Protein AF-A0A969I0V6-F1 (afdb_monomer_lite)

Sequence (213 aa):
MSALATGALQNIATVHLNRCDEALRRMRDGLTLLQRDTQVFDAFRFANRAMLLQRSYGQWAQDYRQTGTRATKTPPLAGTWRPFQIAFILLNLVSIARPDSSERDIVDLLWFPTGGGKTEAYLGLIAFTIGLRRLRGTIEGMQGDGGVTVIMRYTLRLLTTQQFQRAATLICACEYLRRQAPKQWGEQPFQIGLWGRSRSHAQQPERCWGSPG

pLDDT: mean 86.22, std 17.5, range [27.73, 98.5]

Radius of gyration: 20.74 Å; chains: 1; bounding box: 62×39×59 Å

Foldseek 3Di:
DPPPCPPVVVVVVVVVVVVVVLLVVQLVVLVVCCVPPVLLVVLLVQLVQLLQQLVQVVVQVVVCVVPVDRDPDRGDRDDDDDPVLSSLLSNCSCLLQPVPDPCVPDDDDDDDDPVPCPLSSVSSNLSSSLSSLQQVQADPNDGSLDDDRDDDDDDDPVVLVVSQSSSVSSLVSSQVVCVVCCVRRPDRGRDDDRDDDDPDPDDDDPDPDDDDD

Secondary structure (DSSP, 8-state):
--SSSHHHHHHHHHHHHHHHHHHHHHHHHHHHHHHH-HHHHHHHHHHHHHHHHHHHHHHHHHHHHHH----SSPPP------HHHHHHHHHHHHHHH-TT-GGGG--------TTSSHHHHHHHHHHHHHHHHHHHSEETTEETTSS-------SSHHHHHHHHHHHHHHHHHHHHHHHH-HHHH-SSPP----------S------------

Structure (mmCIF, N/CA/C/O backbone):
data_AF-A0A969I0V6-F1
#
_entry.id   AF-A0A969I0V6-F1
#
loop_
_atom_site.group_PDB
_atom_site.id
_atom_site.type_symbol
_atom_site.label_atom_id
_atom_site.label_alt_id
_atom_site.label_comp_id
_atom_site.label_asym_id
_atom_site.label_entity_id
_atom_site.label_seq_id
_atom_site.pdbx_PDB_ins_code
_atom_site.Cartn_x
_atom_site.Cartn_y
_atom_site.Cartn_z
_atom_site.occupancy
_atom_site.B_iso_or_equiv
_atom_site.auth_seq_id
_atom_site.auth_comp_id
_atom_site.auth_asym_id
_atom_site.auth_atom_id
_atom_site.pdbx_PDB_model_num
ATOM 1 N N . MET A 1 1 ? 41.134 16.193 -25.016 1.00 41.62 1 MET A N 1
ATOM 2 C CA . MET A 1 1 ? 40.536 15.484 -23.860 1.00 41.62 1 MET A CA 1
ATOM 3 C C . MET A 1 1 ? 38.993 15.597 -23.831 1.00 41.62 1 MET A C 1
ATOM 5 O O . MET A 1 1 ? 38.424 15.625 -22.752 1.00 41.62 1 MET A O 1
ATOM 9 N N . SER A 1 2 ? 38.290 15.638 -24.982 1.00 50.25 2 SER A N 1
ATOM 10 C CA . SER A 1 2 ? 36.827 15.894 -25.034 1.00 50.25 2 SER A CA 1
ATOM 11 C C . SER A 1 2 ? 35.992 14.937 -25.908 1.00 50.25 2 SER A C 1
ATOM 13 O O . SER A 1 2 ? 34.798 15.161 -26.059 1.00 50.25 2 SER A O 1
ATOM 15 N N . ALA A 1 3 ? 36.561 13.854 -26.451 1.00 52.03 3 ALA A N 1
ATOM 16 C CA . ALA A 1 3 ? 35.824 12.923 -27.326 1.00 52.03 3 ALA A CA 1
ATOM 17 C C . ALA A 1 3 ? 35.457 11.575 -26.669 1.00 52.03 3 ALA A C 1
ATOM 19 O O . ALA A 1 3 ? 34.660 10.821 -27.215 1.00 52.03 3 ALA A O 1
ATOM 20 N N . LEU A 1 4 ? 36.006 11.264 -25.488 1.00 50.03 4 LEU A N 1
ATOM 21 C CA . LEU A 1 4 ? 35.791 9.975 -24.807 1.00 50.03 4 LEU A CA 1
ATOM 22 C C . LEU A 1 4 ? 34.581 9.971 -23.851 1.00 50.03 4 LEU A C 1
ATOM 24 O O . LEU A 1 4 ? 34.186 8.911 -23.375 1.00 50.03 4 LEU A O 1
ATOM 28 N N . ALA A 1 5 ? 33.972 11.131 -23.580 1.00 55.09 5 ALA A N 1
ATOM 29 C CA . ALA A 1 5 ? 32.852 11.256 -22.642 1.00 55.09 5 ALA A CA 1
ATOM 30 C C . ALA A 1 5 ? 31.466 11.166 -23.309 1.00 55.09 5 ALA A C 1
ATOM 32 O O . ALA A 1 5 ? 30.497 10.809 -22.648 1.00 55.09 5 ALA A O 1
ATOM 33 N N . THR A 1 6 ? 31.343 11.453 -24.607 1.00 63.75 6 THR A N 1
ATOM 34 C CA . THR A 1 6 ? 30.039 11.576 -25.280 1.00 63.75 6 THR A CA 1
ATOM 35 C C . THR A 1 6 ? 29.346 10.231 -25.475 1.00 63.75 6 THR A C 1
ATOM 37 O O . THR A 1 6 ? 28.186 10.105 -25.104 1.00 63.75 6 THR A O 1
ATOM 40 N N . GLY A 1 7 ? 30.046 9.199 -25.959 1.00 74.56 7 GLY A N 1
ATOM 41 C CA . GLY A 1 7 ? 29.428 7.889 -26.217 1.00 74.56 7 GLY A CA 1
ATOM 42 C C . GLY A 1 7 ? 28.983 7.155 -24.946 1.00 74.56 7 GLY A C 1
ATOM 43 O O . GLY A 1 7 ? 27.864 6.653 -24.871 1.00 74.56 7 GLY A O 1
ATOM 44 N N . ALA A 1 8 ? 29.828 7.135 -23.910 1.00 80.06 8 ALA A N 1
ATOM 45 C CA . ALA A 1 8 ? 29.511 6.457 -22.652 1.00 80.06 8 ALA A CA 1
ATOM 46 C C . ALA A 1 8 ? 28.372 7.153 -21.886 1.00 80.06 8 ALA A C 1
ATOM 48 O O . ALA A 1 8 ? 27.449 6.485 -21.421 1.00 80.06 8 ALA A O 1
ATOM 49 N N . LEU A 1 9 ? 28.395 8.490 -21.794 1.00 88.88 9 LEU A N 1
ATOM 50 C CA . LEU A 1 9 ? 27.322 9.247 -21.143 1.00 88.88 9 LEU A CA 1
ATOM 51 C C . LEU A 1 9 ? 26.014 9.183 -21.937 1.00 88.88 9 LEU A C 1
ATOM 53 O O . LEU A 1 9 ? 24.949 9.092 -21.331 1.00 88.88 9 LEU A O 1
ATOM 57 N N . GLN A 1 10 ? 26.076 9.169 -23.271 1.00 88.50 10 GLN A N 1
ATOM 58 C CA . GLN A 1 10 ? 24.895 9.013 -24.119 1.00 88.50 10 GLN A CA 1
ATOM 59 C C . GLN A 1 10 ? 24.255 7.632 -23.947 1.00 88.50 10 GLN A C 1
ATOM 61 O O . GLN A 1 10 ? 23.044 7.552 -23.762 1.00 88.50 10 GLN A O 1
ATOM 66 N N . ASN A 1 11 ? 25.053 6.562 -23.889 1.00 92.19 11 ASN A N 1
ATOM 67 C CA . ASN A 1 11 ? 24.543 5.218 -23.603 1.00 92.19 11 ASN A CA 1
ATOM 68 C C . ASN A 1 11 ? 23.853 5.151 -22.232 1.00 92.19 11 ASN A C 1
ATOM 70 O O . ASN A 1 11 ? 22.762 4.595 -22.111 1.00 92.19 11 ASN A O 1
ATOM 74 N N . ILE A 1 12 ? 24.455 5.754 -21.200 1.00 93.38 12 ILE A N 1
ATOM 75 C CA . ILE A 1 12 ? 23.860 5.833 -19.858 1.00 93.38 12 ILE A CA 1
ATOM 76 C C . ILE A 1 12 ? 22.543 6.622 -19.892 1.00 93.38 12 ILE A C 1
ATOM 78 O O . ILE A 1 12 ? 21.546 6.180 -19.320 1.00 93.38 12 ILE A O 1
ATOM 82 N N . ALA A 1 13 ? 22.507 7.754 -20.598 1.00 93.19 13 ALA A N 1
ATOM 83 C CA . ALA A 1 13 ? 21.297 8.553 -20.758 1.00 93.19 13 ALA A CA 1
ATOM 84 C C . ALA A 1 13 ? 20.174 7.754 -21.437 1.00 93.19 13 ALA A C 1
ATOM 86 O O . ALA A 1 13 ? 19.055 7.735 -20.928 1.00 93.19 13 ALA A O 1
ATOM 87 N N . THR A 1 14 ? 20.469 7.027 -22.519 1.00 95.00 14 THR A N 1
ATOM 88 C CA . THR A 1 14 ? 19.499 6.149 -23.192 1.00 95.00 14 THR A CA 1
ATOM 89 C C . THR A 1 14 ? 18.968 5.067 -22.254 1.00 95.00 14 THR A C 1
ATOM 91 O O . THR A 1 14 ? 17.761 4.849 -22.195 1.00 95.00 14 THR A O 1
ATOM 94 N N . VAL A 1 15 ? 19.831 4.429 -21.455 1.00 95.94 15 VAL A N 1
ATOM 95 C CA . VAL A 1 15 ? 19.398 3.441 -20.450 1.00 95.94 15 VAL A CA 1
ATOM 96 C C . VAL A 1 15 ? 18.447 4.066 -19.425 1.00 95.94 15 VAL A C 1
ATOM 98 O O . VAL A 1 15 ? 17.452 3.444 -19.054 1.00 95.94 15 VAL A O 1
ATOM 101 N N . HIS A 1 16 ? 18.720 5.287 -18.961 1.00 94.69 16 HIS A N 1
ATOM 102 C CA . HIS A 1 16 ? 17.842 5.976 -18.015 1.00 94.69 16 HIS A CA 1
ATOM 103 C C . HIS A 1 16 ? 16.500 6.370 -18.630 1.00 94.69 16 HIS A C 1
ATOM 105 O O . HIS A 1 16 ? 15.472 6.141 -17.996 1.00 94.69 16 HIS A O 1
ATOM 111 N N . LEU A 1 17 ? 16.495 6.896 -19.856 1.00 96.50 17 LEU A N 1
ATOM 112 C CA . LEU A 1 17 ? 15.263 7.238 -20.568 1.00 96.50 17 LEU A CA 1
ATOM 113 C C . LEU A 1 17 ? 14.393 6.000 -20.799 1.00 96.50 17 LEU A C 1
ATOM 115 O O . LEU A 1 17 ? 13.223 6.018 -20.433 1.00 96.50 17 LEU A O 1
ATOM 119 N N . ASN A 1 18 ? 14.985 4.886 -21.240 1.00 97.25 18 ASN A N 1
ATOM 120 C CA . ASN A 1 18 ? 14.261 3.623 -21.404 1.00 97.25 18 ASN A CA 1
ATOM 121 C C . ASN A 1 18 ? 13.629 3.140 -20.085 1.00 97.25 18 ASN A C 1
ATOM 123 O O . ASN A 1 18 ? 12.517 2.620 -20.079 1.00 97.25 18 ASN A O 1
ATOM 127 N N . ARG A 1 19 ? 14.306 3.331 -18.943 1.00 94.75 19 ARG A N 1
ATOM 128 C CA . ARG A 1 19 ? 13.737 3.014 -17.618 1.00 94.75 19 ARG A CA 1
ATOM 129 C C . ARG A 1 19 ? 12.590 3.951 -17.236 1.00 94.75 19 ARG A C 1
ATOM 131 O O . ARG A 1 19 ? 11.644 3.509 -16.588 1.00 94.75 19 ARG A O 1
ATOM 138 N N . CYS A 1 20 ? 12.668 5.227 -17.609 1.00 95.62 20 CYS A N 1
ATOM 139 C CA . CYS A 1 20 ? 11.574 6.176 -17.414 1.00 95.62 20 CYS A CA 1
ATOM 140 C C . CYS A 1 20 ? 10.352 5.802 -18.262 1.00 95.62 20 CYS A C 1
ATOM 142 O O . CYS A 1 20 ? 9.237 5.817 -17.740 1.00 95.62 20 CYS A O 1
ATOM 144 N N . ASP A 1 21 ? 10.560 5.418 -19.521 1.00 97.69 21 ASP A N 1
ATOM 145 C CA . ASP A 1 21 ? 9.492 4.963 -20.414 1.00 97.69 21 ASP A CA 1
ATOM 146 C C . ASP A 1 21 ? 8.842 3.676 -19.903 1.00 97.69 21 ASP A C 1
ATOM 148 O O . ASP A 1 21 ? 7.616 3.567 -19.877 1.00 97.69 21 ASP A O 1
ATOM 152 N N . GLU A 1 22 ? 9.644 2.738 -19.401 1.00 96.38 22 GLU A N 1
ATOM 153 C CA . GLU A 1 22 ? 9.148 1.507 -18.791 1.00 96.38 22 GLU A CA 1
ATOM 154 C C . GLU A 1 2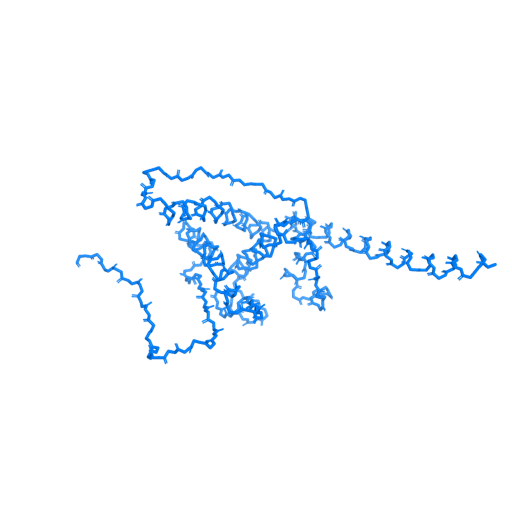2 ? 8.325 1.786 -17.523 1.00 96.38 22 GLU A C 1
ATOM 156 O O . GLU A 1 22 ? 7.218 1.270 -17.364 1.00 96.38 22 GLU A O 1
ATOM 161 N N . ALA A 1 23 ? 8.797 2.671 -16.641 1.00 96.19 23 ALA A N 1
ATOM 162 C CA . ALA A 1 23 ? 8.020 3.091 -15.476 1.00 96.19 23 ALA A CA 1
ATOM 163 C C . ALA A 1 23 ? 6.699 3.767 -15.885 1.00 96.19 23 ALA A C 1
ATOM 165 O O . ALA A 1 23 ? 5.654 3.519 -15.278 1.00 96.19 23 ALA A O 1
ATOM 166 N N . LEU A 1 24 ? 6.720 4.600 -16.931 1.00 97.69 24 LEU A N 1
ATOM 167 C CA . LEU A 1 24 ? 5.525 5.242 -17.472 1.00 97.69 24 LEU A CA 1
ATOM 168 C C . LEU A 1 24 ? 4.536 4.225 -18.049 1.00 97.69 24 LEU A C 1
ATOM 170 O O . LEU A 1 24 ? 3.337 4.337 -17.783 1.00 97.69 24 LEU A O 1
ATOM 174 N N . ARG A 1 25 ? 5.022 3.233 -18.802 1.00 98.06 25 ARG A N 1
ATOM 175 C CA . ARG A 1 25 ? 4.216 2.122 -19.324 1.00 98.06 25 ARG A CA 1
ATOM 176 C C . ARG A 1 25 ? 3.514 1.394 -18.179 1.00 98.06 25 ARG A C 1
ATOM 178 O O . ARG A 1 25 ? 2.289 1.340 -18.164 1.00 98.06 25 ARG A O 1
ATOM 185 N N . ARG A 1 26 ? 4.264 0.959 -17.164 1.00 97.88 26 ARG A N 1
ATOM 186 C CA . ARG A 1 26 ? 3.729 0.257 -15.985 1.00 97.88 26 ARG A CA 1
ATOM 187 C C . ARG A 1 26 ? 2.673 1.073 -15.234 1.00 97.88 26 ARG A C 1
ATOM 189 O O . ARG A 1 26 ? 1.620 0.551 -14.875 1.00 97.88 26 ARG A O 1
ATOM 196 N N . MET A 1 27 ? 2.891 2.380 -15.057 1.00 98.31 27 MET A N 1
ATOM 197 C CA . MET A 1 27 ? 1.884 3.269 -14.457 1.00 98.31 27 MET A CA 1
ATOM 198 C C . MET A 1 27 ? 0.603 3.375 -15.301 1.00 98.31 27 MET A C 1
ATOM 200 O O . MET A 1 27 ? -0.499 3.384 -14.746 1.00 98.31 27 MET A O 1
ATOM 204 N N . ARG A 1 28 ? 0.724 3.453 -16.633 1.00 98.44 28 ARG A N 1
ATOM 205 C CA . ARG A 1 28 ? -0.427 3.469 -17.554 1.00 98.44 28 ARG A CA 1
ATOM 206 C C . ARG A 1 28 ? -1.179 2.143 -17.551 1.00 98.44 28 ARG A C 1
ATOM 208 O O . ARG A 1 28 ? -2.409 2.150 -17.603 1.00 98.44 28 ARG A O 1
ATOM 215 N N . ASP A 1 29 ? -0.472 1.028 -17.433 1.00 98.12 29 ASP A N 1
ATOM 216 C CA . ASP A 1 29 ? -1.082 -0.296 -17.338 1.00 98.12 29 ASP A CA 1
ATOM 217 C C . ASP A 1 29 ? -1.827 -0.466 -16.012 1.00 98.12 29 ASP A C 1
ATOM 219 O O . ASP A 1 29 ? -2.960 -0.946 -16.003 1.00 98.12 29 ASP A O 1
ATOM 223 N N . GLY A 1 30 ? -1.269 0.035 -14.905 1.00 98.06 30 GLY A N 1
ATOM 224 C CA . GLY A 1 30 ? -1.967 0.121 -13.622 1.00 98.06 30 GLY A CA 1
ATOM 225 C C . GLY A 1 30 ? -3.248 0.960 -13.696 1.00 98.06 30 GLY A C 1
ATOM 226 O O . GLY A 1 30 ? -4.291 0.549 -13.185 1.00 98.06 30 GLY A O 1
ATOM 227 N N . LEU A 1 31 ? -3.210 2.106 -14.385 1.00 98.19 31 LEU A N 1
ATOM 228 C CA . LEU A 1 31 ? -4.405 2.925 -14.625 1.00 98.19 31 LEU A CA 1
ATOM 229 C C . LEU A 1 31 ? -5.440 2.193 -15.492 1.00 98.19 31 LEU A C 1
ATOM 231 O O . LEU A 1 31 ? -6.627 2.195 -15.174 1.00 98.19 31 LEU A O 1
ATOM 235 N N . THR A 1 32 ? -4.992 1.540 -16.561 1.00 98.44 32 THR A N 1
ATOM 236 C CA . THR A 1 32 ? -5.855 0.744 -17.441 1.00 98.44 32 THR A CA 1
ATOM 237 C C . THR A 1 32 ? -6.507 -0.404 -16.671 1.00 98.44 32 THR A C 1
ATOM 239 O O . THR A 1 32 ? -7.686 -0.696 -16.865 1.00 98.44 32 THR A O 1
ATOM 242 N N . LEU A 1 33 ? -5.772 -1.033 -15.753 1.00 97.88 33 LEU A N 1
ATOM 243 C CA . LEU A 1 33 ? -6.293 -2.091 -14.900 1.00 97.88 33 LEU A CA 1
ATOM 244 C C . LEU A 1 33 ? -7.400 -1.577 -13.970 1.00 97.88 33 LEU A C 1
ATOM 246 O O . LEU A 1 33 ? -8.443 -2.219 -13.879 1.00 97.88 33 LEU A O 1
ATOM 250 N N . LEU A 1 34 ? -7.224 -0.400 -13.357 1.00 98.12 34 LEU A N 1
ATOM 251 C CA . LEU A 1 34 ? -8.264 0.245 -12.541 1.00 98.12 34 LEU A CA 1
ATOM 252 C C . LEU A 1 34 ? -9.553 0.525 -13.324 1.00 98.12 34 LEU A C 1
ATOM 254 O O . LEU A 1 34 ? -10.629 0.534 -12.739 1.00 98.12 34 LEU A O 1
ATOM 258 N N . GLN A 1 35 ? -9.455 0.780 -14.628 1.00 98.12 35 GLN A N 1
ATOM 259 C CA . GLN A 1 35 ? -10.620 1.049 -15.474 1.00 98.12 35 GLN A CA 1
ATOM 260 C C . GLN A 1 35 ? -11.357 -0.225 -15.901 1.00 98.12 35 GLN A C 1
ATOM 262 O O . GLN A 1 35 ? -12.542 -0.161 -16.220 1.00 98.12 35 GLN A O 1
ATOM 267 N N . ARG A 1 36 ? -10.661 -1.366 -15.956 1.00 97.56 36 ARG A N 1
ATOM 268 C CA . ARG A 1 36 ? -11.179 -2.611 -16.547 1.00 97.56 36 ARG A CA 1
ATOM 269 C C . ARG A 1 36 ? -11.589 -3.664 -15.523 1.00 97.56 36 ARG A C 1
ATOM 271 O O . ARG A 1 36 ? -12.460 -4.471 -15.826 1.00 97.56 36 ARG A O 1
ATOM 278 N N . ASP A 1 37 ? -10.964 -3.682 -14.350 1.00 97.88 37 ASP A N 1
ATOM 279 C CA . ASP A 1 37 ? -11.227 -4.664 -13.296 1.00 97.88 37 ASP A CA 1
ATOM 280 C C . ASP A 1 37 ? -11.909 -3.979 -12.102 1.00 97.88 37 ASP A C 1
ATOM 282 O O . ASP A 1 37 ? -11.316 -3.162 -11.390 1.00 97.88 37 ASP A O 1
ATOM 286 N N . THR A 1 38 ? -13.183 -4.314 -11.888 1.00 97.69 38 THR A N 1
ATOM 287 C CA . THR A 1 38 ? -14.015 -3.726 -10.832 1.00 97.69 38 THR A CA 1
ATOM 288 C C . THR A 1 38 ? -13.514 -4.071 -9.435 1.00 97.69 38 THR A C 1
ATOM 290 O O . THR A 1 38 ? -13.576 -3.221 -8.549 1.00 97.69 38 THR A O 1
ATOM 293 N N . GLN A 1 39 ? -12.947 -5.263 -9.230 1.00 97.25 39 GLN A N 1
ATOM 294 C CA . GLN A 1 39 ? -12.383 -5.648 -7.938 1.00 97.25 39 GLN A CA 1
ATOM 295 C C . GLN A 1 39 ? -11.100 -4.871 -7.648 1.00 97.25 39 GLN A C 1
ATOM 297 O O . GLN A 1 39 ? -10.885 -4.427 -6.520 1.00 97.25 39 GLN A O 1
ATOM 302 N N . VAL A 1 40 ? -10.257 -4.656 -8.662 1.00 98.12 40 VAL A N 1
ATOM 303 C CA . VAL A 1 40 ? -9.068 -3.798 -8.534 1.00 98.12 40 VAL A CA 1
ATOM 304 C C . VAL A 1 40 ? -9.476 -2.358 -8.224 1.00 98.12 40 VAL A C 1
ATOM 306 O O . VAL A 1 40 ? -8.898 -1.733 -7.332 1.00 98.12 40 VAL A O 1
ATOM 309 N N . PHE A 1 41 ? -10.511 -1.838 -8.882 1.00 98.50 41 PHE A N 1
ATOM 310 C CA . PHE A 1 41 ? -11.034 -0.508 -8.579 1.00 98.50 41 PHE A CA 1
ATOM 311 C C . PHE A 1 41 ? -11.601 -0.402 -7.155 1.00 98.50 41 PHE A C 1
ATOM 313 O O . PHE A 1 41 ? -11.285 0.546 -6.431 1.00 98.50 41 PHE A O 1
ATOM 320 N N . ASP A 1 42 ? -12.382 -1.384 -6.709 1.00 98.38 42 ASP A N 1
ATOM 321 C CA . ASP A 1 42 ? -12.945 -1.415 -5.358 1.00 98.38 42 ASP A CA 1
ATOM 322 C C . ASP A 1 42 ? -11.859 -1.534 -4.284 1.00 98.38 42 ASP A C 1
ATOM 324 O O . ASP A 1 42 ? -11.900 -0.813 -3.282 1.00 98.38 42 ASP A O 1
ATOM 328 N N . ALA A 1 43 ? -10.836 -2.361 -4.510 1.00 98.38 43 ALA A N 1
ATOM 329 C CA . ALA A 1 43 ? -9.665 -2.443 -3.642 1.00 98.38 43 ALA A CA 1
ATOM 330 C C . ALA A 1 43 ? -8.909 -1.107 -3.576 1.00 98.38 43 ALA A C 1
ATOM 332 O O . ALA A 1 43 ? -8.477 -0.678 -2.504 1.00 98.38 43 ALA A O 1
ATOM 333 N N . PHE A 1 44 ? -8.790 -0.398 -4.701 1.00 98.44 44 PHE A N 1
ATOM 334 C CA . PHE A 1 44 ? -8.181 0.929 -4.735 1.00 98.44 44 PHE A CA 1
ATOM 335 C C . PHE A 1 44 ? -9.012 1.955 -3.956 1.00 98.44 44 PHE A C 1
ATOM 337 O O . PHE A 1 44 ? -8.465 2.731 -3.169 1.00 98.44 44 PHE A O 1
ATOM 344 N N . ARG A 1 45 ? -10.343 1.941 -4.086 1.00 98.25 45 ARG A N 1
ATOM 345 C CA . ARG A 1 45 ? -11.239 2.794 -3.286 1.00 98.25 45 ARG A CA 1
ATOM 346 C C . ARG A 1 45 ? -11.139 2.485 -1.795 1.00 98.25 45 ARG A C 1
ATOM 348 O O . ARG A 1 45 ? -11.092 3.416 -0.988 1.00 98.25 45 ARG A O 1
ATOM 355 N N . PHE A 1 46 ? -11.081 1.205 -1.433 1.00 98.50 46 PHE A N 1
ATOM 356 C CA . PHE A 1 46 ? -10.862 0.755 -0.062 1.00 98.50 46 PHE A CA 1
ATOM 357 C C . PHE A 1 46 ? -9.548 1.307 0.496 1.00 98.50 46 PHE A C 1
ATOM 359 O O . PHE A 1 46 ? -9.556 1.953 1.542 1.00 98.50 46 PHE A O 1
ATOM 366 N N . ALA A 1 47 ? -8.446 1.157 -0.244 1.00 98.38 47 ALA A N 1
ATOM 367 C CA . ALA A 1 47 ? -7.139 1.671 0.147 1.00 98.38 47 ALA A CA 1
ATOM 368 C C . ALA A 1 47 ? -7.154 3.188 0.379 1.00 98.38 47 ALA A C 1
ATOM 370 O O . ALA A 1 47 ? -6.665 3.669 1.400 1.00 98.38 47 ALA A O 1
ATOM 371 N N . ASN A 1 48 ? -7.773 3.951 -0.525 1.00 97.81 48 ASN A N 1
ATOM 372 C CA . ASN A 1 48 ? -7.892 5.403 -0.392 1.00 97.81 48 ASN A CA 1
ATOM 373 C C . ASN A 1 48 ? -8.693 5.814 0.852 1.00 97.81 48 ASN A C 1
ATOM 375 O O . ASN A 1 48 ? -8.271 6.707 1.587 1.00 97.81 48 ASN A O 1
ATOM 379 N N . ARG A 1 49 ? -9.818 5.141 1.126 1.00 97.25 49 ARG A N 1
ATOM 380 C CA . ARG A 1 49 ? -10.614 5.377 2.342 1.00 97.25 49 ARG A CA 1
ATOM 381 C C . ARG A 1 49 ? -9.828 5.026 3.604 1.00 97.25 49 ARG A C 1
ATOM 383 O O . ARG A 1 49 ? -9.831 5.810 4.550 1.00 97.25 49 ARG A O 1
ATOM 390 N N . ALA A 1 50 ? -9.124 3.895 3.607 1.00 97.69 50 ALA A N 1
ATOM 391 C CA . ALA A 1 50 ? -8.311 3.462 4.740 1.00 97.69 50 ALA A CA 1
ATOM 392 C C . ALA A 1 50 ? -7.187 4.466 5.026 1.00 97.69 50 ALA A C 1
ATOM 394 O O . ALA A 1 50 ? -6.975 4.851 6.173 1.00 97.69 50 ALA A O 1
ATOM 395 N N . MET A 1 51 ? -6.519 4.958 3.981 1.00 97.00 51 MET A N 1
ATOM 396 C CA . MET A 1 51 ? -5.469 5.970 4.091 1.00 97.00 51 MET A CA 1
ATOM 397 C C . MET A 1 51 ? -5.999 7.319 4.581 1.00 97.00 51 MET A C 1
ATOM 399 O O . MET A 1 51 ? -5.341 7.970 5.393 1.00 97.00 51 MET A O 1
ATOM 403 N N . LEU A 1 52 ? -7.187 7.735 4.136 1.00 95.62 52 LEU A N 1
ATOM 404 C CA . LEU A 1 52 ? -7.833 8.960 4.610 1.00 95.62 52 LEU A CA 1
ATOM 405 C C . LEU A 1 52 ? -8.153 8.876 6.110 1.00 95.62 52 LEU A C 1
ATOM 407 O O . LEU A 1 52 ? -7.779 9.765 6.873 1.00 95.62 52 LEU A O 1
ATOM 411 N N . LEU A 1 53 ? -8.767 7.770 6.543 1.00 94.69 53 LEU A N 1
ATOM 412 C CA . LEU A 1 53 ? -9.052 7.500 7.954 1.00 94.69 53 LEU A CA 1
ATOM 413 C C . LEU A 1 53 ? -7.764 7.439 8.785 1.00 94.69 53 LEU A C 1
ATOM 415 O O . LEU A 1 53 ? -7.654 8.107 9.811 1.00 94.69 53 LEU A O 1
ATOM 419 N N . GLN A 1 54 ? -6.766 6.681 8.328 1.00 94.00 54 GLN A N 1
ATOM 420 C CA . GLN A 1 54 ? -5.488 6.522 9.019 1.00 94.00 54 GLN A CA 1
ATOM 421 C C . GLN A 1 54 ? -4.799 7.868 9.260 1.00 94.00 54 GLN A C 1
ATOM 423 O O . GLN A 1 54 ? -4.235 8.069 10.337 1.00 94.00 54 GLN A O 1
ATOM 428 N N . ARG A 1 55 ? -4.831 8.785 8.286 1.00 91.56 55 ARG A N 1
ATOM 429 C CA . ARG A 1 55 ? -4.232 10.121 8.416 1.00 91.56 55 ARG A CA 1
ATOM 430 C C . ARG A 1 55 ? -4.966 10.968 9.452 1.00 91.56 55 ARG A C 1
ATOM 432 O O . ARG A 1 55 ? -4.330 11.422 10.401 1.00 91.56 55 ARG A O 1
ATOM 439 N N . SER A 1 56 ? -6.285 11.106 9.319 1.00 89.88 56 SER A N 1
ATOM 440 C CA . SER A 1 56 ? -7.094 11.927 10.228 1.00 89.88 56 SER A CA 1
ATOM 441 C C . SER A 1 56 ? -7.054 11.416 11.670 1.00 89.88 56 SER A C 1
ATOM 443 O O . SER A 1 56 ? -6.802 12.184 12.597 1.00 89.88 56 SER A O 1
ATOM 445 N N . TYR A 1 57 ? -7.242 10.111 11.880 1.00 87.88 57 TYR A N 1
ATOM 446 C CA . TYR A 1 57 ? -7.241 9.531 13.226 1.00 87.88 57 TYR A CA 1
ATOM 447 C C . TYR A 1 57 ? -5.835 9.329 13.795 1.00 87.88 57 TYR A C 1
ATOM 449 O O . TYR A 1 57 ? -5.660 9.357 15.012 1.00 87.88 57 TYR A O 1
ATOM 457 N N . GLY A 1 58 ? -4.822 9.154 12.944 1.00 84.62 58 GLY A N 1
ATOM 458 C CA . GLY A 1 58 ? -3.428 9.082 13.376 1.00 84.62 58 GLY A CA 1
ATOM 459 C C . GLY A 1 58 ? -2.950 10.395 13.990 1.00 84.62 58 GLY A C 1
ATOM 460 O O . GLY A 1 58 ? -2.338 10.371 15.058 1.00 84.62 58 GLY A O 1
ATOM 461 N N . GLN A 1 59 ? -3.279 11.521 13.349 1.00 81.38 59 GLN A N 1
ATOM 462 C CA . GLN A 1 59 ? -2.972 12.852 13.869 1.00 81.38 59 GLN A CA 1
ATOM 463 C C . GLN A 1 59 ? -3.755 13.139 15.153 1.00 81.38 59 GLN A C 1
ATOM 465 O O . GLN A 1 59 ? -3.160 13.478 16.167 1.00 81.38 59 GLN A O 1
ATOM 470 N N . TRP A 1 60 ? -5.055 12.844 15.163 1.00 82.06 60 TRP A N 1
ATOM 471 C CA . TRP A 1 60 ? -5.894 12.989 16.356 1.00 82.06 60 TRP A CA 1
ATOM 472 C C . TRP A 1 60 ? -5.370 12.194 17.568 1.00 82.06 60 TRP A C 1
ATOM 474 O O . TRP A 1 60 ? -5.309 12.704 18.686 1.00 82.06 60 TRP A O 1
ATOM 484 N N . ALA A 1 61 ? -4.924 10.951 17.355 1.00 82.62 61 ALA A N 1
ATOM 485 C CA . ALA A 1 61 ? -4.320 10.138 18.411 1.00 82.62 61 ALA A CA 1
ATOM 486 C C . ALA A 1 61 ? -2.956 10.680 18.876 1.00 82.62 61 ALA A C 1
ATOM 488 O O . ALA A 1 61 ? -2.572 10.483 20.029 1.00 82.62 61 ALA A O 1
ATOM 489 N N . GLN A 1 62 ? -2.199 11.330 17.990 1.00 81.06 62 GLN A N 1
ATOM 490 C CA . GLN A 1 62 ? -0.943 11.982 18.346 1.00 81.06 62 GLN A CA 1
ATOM 491 C C . GLN A 1 62 ? -1.183 13.234 19.193 1.00 81.06 62 GLN A C 1
ATOM 493 O O . GLN A 1 62 ? -0.523 13.380 20.221 1.00 81.06 62 GLN A O 1
ATOM 498 N N . ASP A 1 63 ? -2.161 14.058 18.825 1.00 82.25 63 ASP A N 1
ATOM 499 C CA . ASP A 1 63 ? -2.539 15.261 19.571 1.00 82.25 63 ASP A CA 1
ATOM 500 C C . ASP A 1 63 ? -3.015 14.904 20.985 1.00 82.25 63 ASP A C 1
ATOM 502 O O . ASP A 1 63 ? -2.604 15.532 21.963 1.00 82.25 63 ASP A O 1
ATOM 506 N N . TYR A 1 64 ? -3.801 13.830 21.125 1.00 82.94 64 TYR A N 1
ATOM 507 C CA . TYR A 1 64 ? -4.207 13.309 22.433 1.00 82.94 64 TYR A CA 1
ATOM 508 C C . TYR A 1 64 ? -3.005 12.908 23.299 1.00 82.94 64 TYR A C 1
ATOM 510 O O . TYR A 1 64 ? -2.940 13.273 24.471 1.00 82.94 64 TYR A O 1
ATOM 518 N N . ARG A 1 65 ? -2.019 12.200 22.728 1.00 81.00 65 ARG A N 1
ATOM 519 C CA . ARG A 1 65 ? -0.802 11.805 23.461 1.00 81.00 65 ARG A CA 1
ATOM 520 C C . ARG A 1 65 ? 0.038 12.998 23.917 1.00 81.00 65 ARG A C 1
ATOM 522 O O . ARG A 1 65 ? 0.732 12.880 24.919 1.00 81.00 65 ARG A O 1
ATOM 529 N N . GLN A 1 66 ? 0.010 14.106 23.179 1.00 81.50 66 GLN A N 1
ATOM 530 C CA . GLN A 1 66 ? 0.788 15.305 23.501 1.00 81.50 66 GLN A CA 1
ATOM 531 C C . GLN A 1 66 ? 0.082 16.218 24.506 1.00 81.50 66 GLN A C 1
ATOM 533 O O . GLN A 1 66 ? 0.735 16.794 25.369 1.00 81.50 66 GLN A O 1
ATOM 538 N N . THR A 1 67 ? -1.239 16.356 24.397 1.00 83.81 67 THR A N 1
ATOM 539 C CA . THR A 1 67 ? -2.024 17.328 25.180 1.00 83.81 67 THR A CA 1
ATOM 540 C C . THR A 1 67 ? -2.766 16.712 26.365 1.00 83.81 67 THR A C 1
ATOM 542 O O . THR A 1 67 ? -3.297 17.440 27.199 1.00 83.81 67 THR A O 1
ATOM 545 N N . GLY A 1 68 ? -2.889 15.380 26.416 1.00 82.19 68 GLY A N 1
ATOM 546 C CA . GLY A 1 68 ? -3.697 14.656 27.404 1.00 82.19 68 GLY A CA 1
ATOM 547 C C . GLY A 1 68 ? -5.209 14.886 27.278 1.00 82.19 68 GLY A C 1
ATOM 548 O O . GLY A 1 68 ? -5.992 14.271 28.000 1.00 82.19 68 GLY A O 1
ATOM 549 N N . THR A 1 69 ? -5.643 15.742 26.351 1.00 77.94 69 THR A N 1
ATOM 550 C CA . THR A 1 69 ? -7.034 16.171 26.227 1.00 77.94 69 THR A CA 1
ATOM 551 C C . THR A 1 69 ? -7.689 15.440 25.071 1.00 77.94 69 THR A C 1
ATOM 553 O O . THR A 1 69 ? -7.284 15.565 23.914 1.00 77.94 69 THR A O 1
ATOM 556 N N . ARG A 1 70 ? -8.720 14.648 25.368 1.00 75.12 70 ARG A N 1
ATOM 557 C CA . ARG A 1 70 ? -9.471 13.943 24.329 1.00 75.12 70 ARG A CA 1
ATOM 558 C C . ARG A 1 70 ? -10.359 14.945 23.603 1.00 75.12 70 ARG A C 1
ATOM 560 O O . ARG A 1 70 ? -11.310 15.460 24.185 1.00 75.12 70 ARG A O 1
ATOM 567 N N . ALA A 1 71 ? -10.065 15.208 22.332 1.00 74.00 71 ALA A N 1
ATOM 568 C CA . ALA A 1 71 ? -10.938 16.042 21.516 1.00 74.00 71 ALA A CA 1
ATOM 569 C C . ALA A 1 71 ? -12.347 15.427 21.467 1.00 74.00 71 ALA A C 1
ATOM 571 O O . ALA A 1 71 ? -12.519 14.230 21.236 1.00 74.00 71 ALA A O 1
ATOM 572 N N . THR A 1 72 ? -13.360 16.255 21.709 1.00 71.12 72 THR A N 1
ATOM 573 C CA . THR A 1 72 ? -14.766 15.832 21.802 1.00 71.12 72 THR A CA 1
ATOM 574 C C . THR A 1 72 ? -15.396 15.572 20.437 1.00 71.12 72 THR A C 1
ATOM 576 O O . THR A 1 72 ? -16.406 14.879 20.343 1.00 71.12 72 THR A O 1
ATOM 579 N N . LYS A 1 73 ? -14.794 16.106 19.368 1.00 76.69 73 LYS A N 1
ATOM 580 C CA . LYS A 1 73 ? -15.261 15.966 17.988 1.00 76.69 73 LYS A CA 1
ATOM 581 C C . LYS A 1 73 ? -14.359 15.029 17.193 1.00 76.69 73 LYS A C 1
ATOM 583 O O . LYS A 1 73 ? -13.138 15.031 17.350 1.00 76.69 73 LYS A O 1
ATOM 588 N N . THR A 1 74 ? -14.986 14.256 16.313 1.00 80.75 74 THR A N 1
ATOM 589 C CA . THR A 1 74 ? -14.313 13.419 15.318 1.00 80.75 74 THR A CA 1
ATOM 590 C C . THR A 1 74 ? -13.444 14.292 14.404 1.00 80.75 74 THR A C 1
ATOM 592 O O . THR A 1 74 ? -13.905 15.365 14.003 1.00 80.75 74 THR A O 1
ATOM 595 N N . PRO A 1 75 ? -12.206 13.880 14.066 1.00 83.38 75 PRO A N 1
ATOM 596 C CA . PRO A 1 75 ? -11.362 14.675 13.184 1.00 83.38 75 PRO A CA 1
ATOM 597 C C . PRO A 1 75 ? -11.982 14.773 11.780 1.00 83.38 75 PRO A C 1
ATOM 599 O O . PRO A 1 75 ? -12.550 13.787 11.296 1.00 83.38 75 PRO A O 1
ATOM 602 N N . PRO A 1 76 ? -11.861 15.925 11.096 1.00 85.62 76 PRO A N 1
ATOM 603 C CA . PRO A 1 76 ? -12.272 16.029 9.704 1.00 85.62 76 PRO A CA 1
ATOM 604 C C . PRO A 1 76 ? -11.460 15.056 8.844 1.00 85.62 76 PRO A C 1
ATOM 606 O O . PRO A 1 76 ? -10.252 14.871 9.036 1.00 85.62 76 PRO A O 1
ATOM 609 N N . LEU A 1 77 ? -12.129 14.430 7.879 1.00 88.06 77 LEU A N 1
ATOM 610 C CA . LEU A 1 77 ? -11.475 13.568 6.903 1.00 88.06 77 LEU A CA 1
ATOM 611 C C . LEU A 1 77 ? -10.767 14.442 5.869 1.00 88.06 77 LEU A C 1
ATOM 613 O O . LEU A 1 77 ? -11.414 15.055 5.024 1.00 88.06 77 LEU A O 1
ATOM 617 N N . ALA A 1 78 ? -9.441 14.514 5.951 1.00 83.81 78 ALA A N 1
ATOM 618 C CA . ALA A 1 78 ? -8.635 15.348 5.072 1.00 83.81 78 ALA A CA 1
ATOM 619 C C . ALA A 1 78 ? -7.329 14.645 4.696 1.00 83.81 78 ALA A C 1
ATOM 621 O O . ALA A 1 78 ? -6.652 14.037 5.525 1.00 83.81 78 ALA A O 1
ATOM 622 N N . GLY A 1 79 ? -6.961 14.738 3.421 1.00 84.56 79 GLY A N 1
ATOM 623 C CA . GLY A 1 79 ? -5.707 14.191 2.930 1.00 84.56 79 GLY A CA 1
ATOM 624 C C . GLY A 1 79 ? -5.660 14.137 1.413 1.00 84.56 79 GLY A C 1
ATOM 625 O O . GLY A 1 79 ? -6.606 13.703 0.766 1.00 84.56 79 GLY A O 1
ATOM 626 N N . THR A 1 80 ? -4.525 14.536 0.852 1.00 91.00 80 THR A N 1
ATOM 627 C CA . THR A 1 80 ? -4.240 14.432 -0.580 1.00 91.00 80 THR A CA 1
ATOM 628 C C . THR A 1 80 ? -3.012 13.568 -0.799 1.00 91.00 80 THR A C 1
ATOM 630 O O . THR A 1 80 ? -2.154 13.422 0.078 1.00 91.00 80 THR A O 1
ATOM 633 N N . TRP A 1 81 ? -2.936 12.930 -1.957 1.00 94.88 81 TRP A N 1
ATOM 634 C CA . TRP A 1 81 ? -1.731 12.220 -2.343 1.00 94.88 81 TRP A CA 1
ATOM 635 C C . TRP A 1 81 ? -0.733 13.169 -2.986 1.00 94.88 81 TRP A C 1
ATOM 637 O O . TRP A 1 81 ? -1.101 14.043 -3.768 1.00 94.88 81 TRP A O 1
ATOM 647 N N . ARG A 1 82 ? 0.550 12.963 -2.696 1.00 94.69 82 ARG A N 1
ATOM 648 C CA . ARG A 1 82 ? 1.626 13.567 -3.481 1.00 94.69 82 ARG A CA 1
ATOM 649 C C . ARG A 1 82 ? 1.749 12.804 -4.808 1.00 94.69 82 ARG A C 1
ATOM 651 O O . ARG A 1 82 ? 1.588 11.581 -4.792 1.00 94.69 82 ARG A O 1
ATOM 658 N N . PRO A 1 83 ? 2.099 13.462 -5.928 1.00 95.12 83 PRO A N 1
ATOM 659 C CA . PRO A 1 83 ? 2.164 12.811 -7.239 1.00 95.12 83 PRO A CA 1
ATOM 660 C C . PRO A 1 83 ? 2.993 11.522 -7.256 1.00 95.12 83 PRO A C 1
ATOM 662 O O . PRO A 1 83 ? 2.527 10.501 -7.750 1.00 95.12 83 PRO A O 1
ATOM 665 N N . PHE A 1 84 ? 4.171 11.521 -6.623 1.00 94.69 84 PHE A N 1
ATOM 666 C CA . PHE A 1 84 ? 5.025 10.330 -6.577 1.00 94.69 84 PHE A CA 1
ATOM 667 C C . PHE A 1 84 ? 4.404 9.158 -5.799 1.00 94.69 84 PHE A C 1
ATOM 669 O O . PHE A 1 84 ? 4.724 8.007 -6.076 1.00 94.69 84 PHE A O 1
ATOM 676 N N . GLN A 1 85 ? 3.535 9.431 -4.816 1.00 96.56 85 GLN A N 1
ATOM 677 C CA . GLN A 1 85 ? 2.878 8.384 -4.031 1.00 96.56 85 GLN A CA 1
ATOM 678 C C . GLN A 1 85 ? 1.869 7.642 -4.909 1.00 96.56 85 GLN A C 1
ATOM 680 O O . GLN A 1 85 ? 1.878 6.417 -4.929 1.00 96.56 85 GLN A O 1
ATOM 685 N N . ILE A 1 86 ? 1.052 8.376 -5.678 1.00 96.12 86 ILE A N 1
ATOM 686 C CA . ILE A 1 86 ? 0.139 7.772 -6.660 1.00 96.12 86 ILE A CA 1
ATOM 687 C C . ILE A 1 86 ? 0.917 7.074 -7.765 1.00 96.12 86 ILE A C 1
ATOM 689 O O . ILE A 1 86 ? 0.580 5.945 -8.100 1.00 96.12 86 ILE A O 1
ATOM 693 N N . ALA A 1 87 ? 1.969 7.704 -8.290 1.00 96.38 87 ALA A N 1
ATOM 694 C CA . ALA A 1 87 ? 2.830 7.099 -9.300 1.00 96.38 87 ALA A CA 1
ATOM 695 C C . ALA A 1 87 ? 3.374 5.742 -8.827 1.00 96.38 87 ALA A C 1
ATOM 697 O O . ALA A 1 87 ? 3.233 4.747 -9.529 1.00 96.38 87 ALA A O 1
ATOM 698 N N . PHE A 1 88 ? 3.904 5.675 -7.601 1.00 96.94 88 PHE A N 1
ATOM 699 C CA . PHE A 1 88 ? 4.414 4.434 -7.019 1.00 96.94 88 PHE A CA 1
ATOM 700 C C . PHE A 1 88 ? 3.321 3.380 -6.805 1.00 96.94 88 PHE A C 1
ATOM 702 O O . PHE A 1 88 ? 3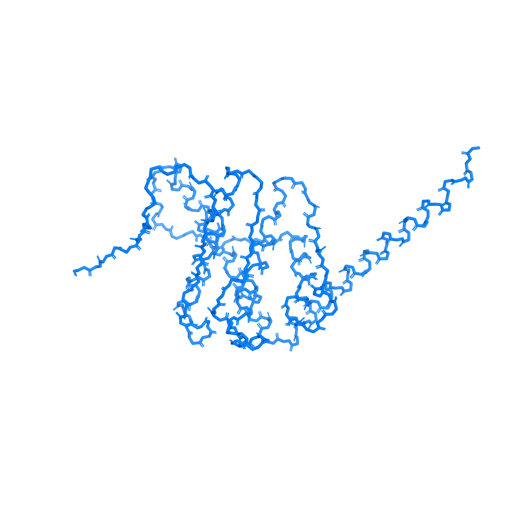.566 2.196 -7.023 1.00 96.94 88 PHE A O 1
ATOM 709 N N . ILE A 1 89 ? 2.111 3.796 -6.415 1.00 97.81 89 ILE A N 1
ATOM 710 C CA . ILE A 1 89 ? 0.972 2.881 -6.300 1.00 97.81 89 ILE A CA 1
ATOM 711 C C . ILE A 1 89 ? 0.618 2.305 -7.676 1.00 97.81 89 ILE A C 1
ATOM 713 O O . ILE A 1 89 ? 0.603 1.088 -7.824 1.00 97.81 89 ILE A O 1
ATOM 717 N N . LEU A 1 90 ? 0.399 3.164 -8.681 1.00 98.06 90 LEU A N 1
ATOM 718 C CA . LEU A 1 90 ? 0.045 2.770 -10.051 1.00 98.06 90 LEU A CA 1
ATOM 719 C C . LEU A 1 90 ? 1.089 1.837 -10.671 1.00 98.06 90 LEU A C 1
ATOM 721 O O . LEU A 1 90 ? 0.717 0.831 -11.267 1.00 98.06 90 LEU A O 1
ATOM 725 N N . LEU A 1 91 ? 2.374 2.142 -10.466 1.00 97.25 91 LEU A N 1
ATOM 726 C CA . LEU A 1 91 ? 3.512 1.344 -10.929 1.00 97.25 91 LEU A CA 1
ATOM 727 C C . LEU A 1 91 ? 3.436 -0.125 -10.470 1.00 97.25 91 LEU A C 1
ATOM 729 O O . LEU A 1 91 ? 3.850 -1.019 -11.199 1.00 97.25 91 LEU A O 1
ATOM 733 N N . ASN A 1 92 ? 2.900 -0.376 -9.272 1.00 97.75 92 ASN A N 1
ATOM 734 C CA . ASN A 1 92 ? 2.879 -1.699 -8.641 1.00 97.75 92 ASN A CA 1
ATOM 735 C C . ASN A 1 92 ? 1.533 -2.434 -8.781 1.00 97.75 92 ASN A C 1
ATOM 737 O O . ASN A 1 92 ? 1.416 -3.581 -8.354 1.00 97.75 92 ASN A O 1
ATOM 741 N N . LEU A 1 93 ? 0.488 -1.812 -9.343 1.00 97.50 93 LEU A N 1
ATOM 742 C CA . LEU A 1 93 ? -0.843 -2.434 -9.351 1.00 97.50 93 LEU A CA 1
ATOM 743 C C . LEU A 1 93 ? -0.878 -3.727 -10.161 1.00 97.50 93 LEU A C 1
ATOM 745 O O . LEU A 1 93 ? -1.486 -4.696 -9.716 1.00 97.50 93 LEU A O 1
ATOM 749 N N . VAL A 1 94 ? -0.229 -3.753 -11.328 1.00 97.12 94 VAL A N 1
ATOM 750 C CA . VAL A 1 94 ? -0.249 -4.922 -12.216 1.00 97.12 94 VAL A CA 1
ATOM 751 C C . VAL A 1 94 ? 0.437 -6.116 -11.556 1.00 97.12 94 VAL A C 1
ATOM 753 O O . VAL A 1 94 ? -0.153 -7.191 -11.520 1.00 97.12 94 VAL A O 1
ATOM 756 N N . SER A 1 95 ? 1.627 -5.934 -10.977 1.00 95.69 95 SER A N 1
ATOM 757 C CA . SER A 1 95 ? 2.366 -7.017 -10.310 1.00 95.69 95 SER A CA 1
ATOM 758 C C . SER A 1 95 ? 1.626 -7.577 -9.089 1.00 95.69 95 SER A C 1
ATOM 760 O O . SER A 1 95 ? 1.652 -8.782 -8.846 1.00 95.69 95 SER A O 1
ATOM 762 N N . ILE A 1 96 ? 0.910 -6.729 -8.343 1.00 95.25 96 ILE A N 1
ATOM 763 C CA . ILE A 1 96 ? 0.101 -7.157 -7.191 1.00 95.25 96 ILE A CA 1
ATOM 764 C C . ILE A 1 96 ? -1.175 -7.873 -7.642 1.00 95.25 96 ILE A C 1
ATOM 766 O O . ILE A 1 96 ? -1.581 -8.876 -7.052 1.00 95.25 96 ILE A O 1
ATOM 770 N N . ALA A 1 97 ? -1.840 -7.341 -8.663 1.00 95.12 97 ALA A N 1
ATOM 771 C CA . ALA A 1 97 ? -3.141 -7.817 -9.098 1.00 95.12 97 ALA A CA 1
ATOM 772 C C . ALA A 1 97 ? -3.070 -8.937 -10.138 1.00 95.12 97 ALA A C 1
ATOM 774 O O . ALA A 1 97 ? -4.097 -9.527 -10.442 1.00 95.12 97 ALA A O 1
ATOM 775 N N . ARG A 1 98 ? -1.928 -9.278 -10.720 1.00 92.81 98 ARG A N 1
ATOM 776 C CA . ARG A 1 98 ? -1.853 -10.364 -11.706 1.00 92.81 98 ARG A CA 1
ATOM 777 C C . ARG A 1 98 ? -0.766 -11.351 -11.308 1.00 92.81 98 ARG A C 1
ATOM 779 O O . ARG A 1 98 ? 0.409 -11.053 -11.505 1.00 92.81 98 ARG A O 1
ATOM 786 N N . PRO A 1 99 ? -1.148 -12.502 -10.719 1.00 88.94 99 PRO A N 1
ATOM 787 C CA . PRO A 1 99 ? -0.196 -13.521 -10.293 1.00 88.94 99 PRO A CA 1
ATOM 788 C C . PRO A 1 99 ? 0.706 -14.045 -11.417 1.00 88.94 99 PRO A C 1
ATOM 790 O O . PRO A 1 99 ? 1.832 -14.444 -11.145 1.00 88.94 99 PRO A O 1
ATOM 793 N N . ASP A 1 100 ? 0.205 -14.003 -12.651 1.00 90.38 100 ASP A N 1
ATOM 794 C CA . ASP A 1 100 ? 0.821 -14.426 -13.910 1.00 90.38 100 ASP A CA 1
ATOM 795 C C . ASP A 1 100 ? 1.632 -13.323 -14.615 1.00 90.38 100 ASP A C 1
ATOM 797 O O . ASP A 1 100 ? 2.218 -13.560 -15.670 1.00 90.38 100 ASP A O 1
ATOM 801 N N . SER A 1 101 ? 1.674 -12.106 -14.064 1.00 92.88 101 SER A N 1
ATOM 802 C CA . SER A 1 101 ? 2.434 -11.006 -14.658 1.00 92.88 101 SER A CA 1
ATOM 803 C C . SER A 1 101 ? 3.938 -11.227 -14.526 1.00 92.88 101 SER A C 1
ATOM 805 O O . SER A 1 101 ? 4.441 -11.464 -13.428 1.00 92.88 101 SER A O 1
ATOM 807 N N . SER A 1 102 ? 4.680 -10.998 -15.612 1.00 92.62 102 SER A N 1
ATOM 808 C CA . SER A 1 102 ? 6.149 -10.949 -15.589 1.00 92.62 102 SER A CA 1
ATOM 809 C C . SER A 1 102 ? 6.699 -9.842 -14.682 1.00 92.62 102 SER A C 1
ATOM 811 O O . SER A 1 102 ? 7.859 -9.875 -14.289 1.00 92.62 102 SER A O 1
ATOM 813 N N . GLU A 1 103 ? 5.880 -8.846 -14.328 1.00 94.06 103 GLU A N 1
ATOM 814 C CA . GLU A 1 103 ? 6.272 -7.781 -13.399 1.00 94.06 103 GLU A CA 1
ATOM 815 C C . GLU A 1 103 ? 6.320 -8.245 -11.937 1.00 94.06 103 GLU A C 1
ATOM 817 O O . GLU A 1 103 ? 6.778 -7.499 -11.074 1.00 94.06 103 GLU A O 1
ATOM 822 N N . ARG A 1 104 ? 5.852 -9.462 -11.628 1.00 91.44 104 ARG A N 1
ATOM 823 C CA . ARG A 1 104 ? 5.837 -9.997 -10.260 1.00 91.44 104 ARG A CA 1
ATOM 824 C C . ARG A 1 104 ? 7.231 -10.311 -9.712 1.00 91.44 104 ARG A C 1
ATOM 826 O O . ARG A 1 104 ? 7.409 -10.307 -8.497 1.00 91.44 104 ARG A O 1
ATOM 833 N N . ASP A 1 105 ? 8.208 -10.477 -10.600 1.00 92.00 105 ASP A N 1
ATOM 834 C CA . ASP A 1 105 ? 9.619 -10.686 -10.256 1.00 92.00 105 ASP A CA 1
ATOM 835 C C . ASP A 1 105 ? 10.401 -9.368 -10.082 1.00 92.00 105 ASP A C 1
ATOM 837 O O . ASP A 1 105 ? 11.596 -9.375 -9.775 1.00 92.00 105 ASP A O 1
ATOM 841 N N . ILE A 1 106 ? 9.747 -8.214 -10.266 1.00 93.50 106 ILE A N 1
ATOM 842 C CA . ILE A 1 106 ? 10.385 -6.899 -10.154 1.00 93.50 106 ILE A CA 1
ATOM 843 C C . ILE A 1 106 ? 10.362 -6.413 -8.701 1.00 93.50 106 ILE A C 1
ATOM 845 O O . ILE A 1 106 ? 9.326 -6.393 -8.038 1.00 93.50 106 ILE A O 1
ATOM 849 N N . VAL A 1 107 ? 11.513 -5.929 -8.226 1.00 92.50 107 VAL A N 1
ATOM 850 C CA . VAL A 1 107 ? 11.632 -5.217 -6.946 1.00 92.50 107 VAL A CA 1
ATOM 851 C C . VAL A 1 107 ? 11.721 -3.714 -7.203 1.00 92.50 107 VAL A C 1
ATOM 853 O O . VAL A 1 107 ? 12.757 -3.211 -7.640 1.00 92.50 107 VAL A O 1
ATOM 856 N N . ASP A 1 108 ? 10.649 -2.983 -6.895 1.00 93.44 108 ASP A N 1
ATOM 857 C CA . ASP A 1 108 ? 10.609 -1.528 -7.053 1.00 93.44 108 ASP A CA 1
ATOM 858 C C . ASP A 1 108 ? 11.200 -0.790 -5.839 1.00 93.44 108 ASP A C 1
ATOM 860 O O . ASP A 1 108 ? 10.803 -0.991 -4.687 1.00 93.44 108 ASP A O 1
ATOM 864 N N . LEU A 1 109 ? 12.137 0.128 -6.101 1.00 91.44 109 LEU A N 1
ATOM 865 C CA . LEU A 1 109 ? 12.793 0.945 -5.079 1.00 91.44 109 LEU A CA 1
ATOM 866 C C . LEU A 1 109 ? 12.170 2.344 -4.997 1.00 91.44 109 LEU A C 1
ATOM 868 O O . LEU A 1 109 ? 12.288 3.151 -5.917 1.00 91.44 109 LEU A O 1
ATOM 872 N N . LEU A 1 110 ? 11.589 2.679 -3.843 1.00 91.75 110 LEU A N 1
ATOM 873 C CA . LEU A 1 110 ? 11.092 4.028 -3.563 1.00 91.75 110 LEU A CA 1
ATOM 874 C C . LEU A 1 110 ? 12.178 4.906 -2.918 1.00 91.75 110 LEU A C 1
ATOM 876 O O . LEU A 1 110 ? 12.314 4.953 -1.691 1.00 91.75 110 LEU A O 1
ATOM 880 N N . TRP A 1 111 ? 12.928 5.642 -3.744 1.00 88.88 111 TRP A N 1
ATOM 881 C CA . TRP A 1 111 ? 13.992 6.545 -3.291 1.00 88.88 111 TRP A CA 1
ATOM 882 C C . TRP A 1 111 ? 13.544 8.015 -3.256 1.00 88.88 111 TRP A C 1
ATOM 884 O O . TRP A 1 111 ? 13.452 8.681 -4.281 1.00 88.88 111 TRP A O 1
ATOM 894 N N . PHE A 1 112 ? 13.291 8.539 -2.056 1.00 86.25 112 PHE A N 1
ATOM 895 C CA . PHE A 1 112 ? 12.961 9.951 -1.799 1.00 86.25 112 PHE A CA 1
ATOM 896 C C . PHE A 1 112 ? 13.632 10.418 -0.497 1.00 86.25 112 PHE A C 1
ATOM 898 O O . PHE A 1 112 ? 13.900 9.578 0.369 1.00 86.25 112 PHE A O 1
ATOM 905 N N . PRO A 1 113 ? 13.857 11.728 -0.283 1.00 82.31 113 PRO A N 1
ATOM 906 C CA . PRO A 1 113 ? 14.391 12.249 0.979 1.00 82.31 113 PRO A CA 1
ATOM 907 C C . PRO A 1 113 ? 13.509 11.898 2.192 1.00 82.31 113 PRO A C 1
ATOM 909 O O . PRO A 1 113 ? 12.320 11.562 2.078 1.00 82.31 113 PRO A O 1
ATOM 912 N N . THR A 1 114 ? 14.104 11.886 3.388 1.00 76.75 114 THR A N 1
ATOM 913 C CA . THR A 1 114 ? 13.380 11.717 4.662 1.00 76.75 114 THR A CA 1
ATOM 914 C C . THR A 1 114 ? 12.338 12.826 4.835 1.00 76.75 114 THR A C 1
ATOM 916 O O . THR A 1 114 ? 12.484 13.918 4.303 1.00 76.75 114 THR A O 1
ATOM 919 N N . GLY A 1 115 ? 11.203 12.510 5.470 1.00 78.19 115 GLY A N 1
ATOM 920 C CA . GLY A 1 115 ? 10.059 13.434 5.552 1.00 78.19 115 GLY A CA 1
ATOM 921 C C . GLY A 1 115 ? 9.272 13.631 4.244 1.00 78.19 115 GLY A C 1
ATOM 922 O O . GLY A 1 115 ? 8.188 14.200 4.272 1.00 78.19 115 GLY A O 1
ATOM 923 N N . GLY A 1 116 ? 9.739 13.095 3.108 1.00 78.12 116 GLY A N 1
ATOM 924 C CA . GLY A 1 116 ? 9.093 13.276 1.800 1.00 78.12 116 GLY A CA 1
ATOM 925 C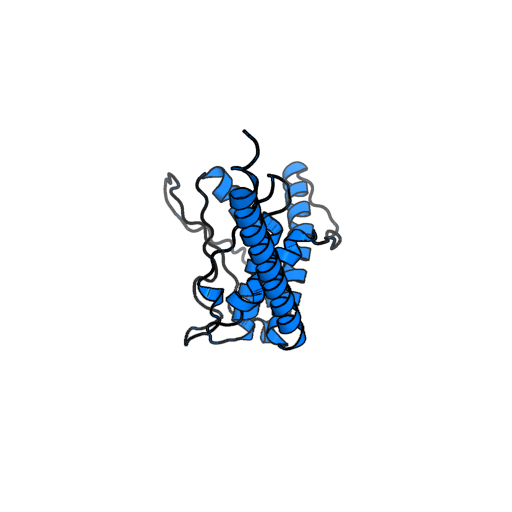 C . GLY A 1 116 ? 7.755 12.552 1.602 1.00 78.12 116 GLY A C 1
ATOM 926 O O . GLY A 1 116 ? 7.108 12.754 0.582 1.00 78.12 116 GLY A O 1
ATOM 927 N N . GLY A 1 117 ? 7.320 11.722 2.555 1.00 87.19 117 GLY A N 1
ATOM 928 C CA . GLY A 1 117 ? 6.049 10.992 2.478 1.00 87.19 117 GLY A CA 1
ATOM 929 C C . GLY A 1 117 ? 6.134 9.601 1.830 1.00 87.19 117 GLY A C 1
ATOM 930 O O . GLY A 1 117 ? 5.191 9.152 1.179 1.00 87.19 117 GLY A O 1
ATOM 931 N N . LYS A 1 118 ? 7.284 8.921 1.943 1.00 93.38 118 LYS A N 1
ATOM 932 C CA . LYS A 1 118 ? 7.473 7.553 1.417 1.00 93.38 118 LYS A CA 1
ATOM 933 C C . LYS A 1 118 ? 6.542 6.540 2.075 1.00 93.38 118 LYS A C 1
ATOM 935 O O . LYS A 1 118 ? 6.059 5.623 1.420 1.00 93.38 118 LYS A O 1
ATOM 940 N N . THR A 1 119 ? 6.310 6.714 3.374 1.00 92.31 119 THR A N 1
ATOM 941 C CA . THR A 1 119 ? 5.518 5.781 4.171 1.00 92.31 119 THR A CA 1
ATOM 942 C C . THR A 1 119 ? 4.093 5.666 3.671 1.00 92.31 119 THR A C 1
ATOM 944 O O . THR A 1 119 ? 3.560 4.573 3.565 1.00 92.31 119 THR A O 1
ATOM 947 N N . GLU A 1 120 ? 3.487 6.779 3.291 1.00 94.38 120 GLU A N 1
ATOM 948 C CA . GLU A 1 120 ? 2.124 6.815 2.791 1.00 94.38 120 GLU A CA 1
ATOM 949 C C . GLU A 1 120 ? 1.985 6.040 1.478 1.00 94.38 120 GLU A C 1
ATOM 951 O O . GLU A 1 120 ? 0.960 5.398 1.280 1.00 94.38 120 GLU A O 1
ATOM 956 N N . ALA A 1 121 ? 3.003 6.067 0.609 1.00 95.44 121 ALA A N 1
ATOM 957 C CA . ALA A 1 121 ? 2.975 5.346 -0.662 1.00 95.44 121 ALA A CA 1
ATOM 958 C C . ALA A 1 121 ? 2.894 3.828 -0.444 1.00 95.44 121 ALA A C 1
ATOM 960 O O . ALA A 1 121 ? 1.984 3.181 -0.962 1.00 95.44 121 ALA A O 1
ATOM 961 N N . TYR A 1 122 ? 3.793 3.261 0.372 1.00 94.62 122 TYR A N 1
ATOM 962 C CA . TYR A 1 122 ? 3.752 1.822 0.634 1.00 94.62 122 TYR A CA 1
ATOM 963 C C . TYR A 1 122 ? 2.584 1.422 1.543 1.00 94.62 122 TYR A C 1
ATOM 965 O O . TYR A 1 122 ? 2.025 0.355 1.341 1.00 94.62 122 TYR A O 1
ATOM 973 N N . LEU A 1 123 ? 2.143 2.263 2.489 1.00 96.69 123 LEU A N 1
ATOM 974 C CA . LEU A 1 123 ? 0.925 1.995 3.269 1.00 96.69 123 LEU A CA 1
ATOM 975 C C . LEU A 1 123 ? -0.321 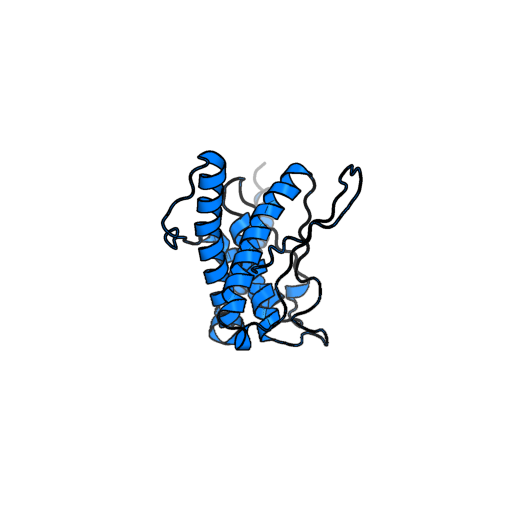1.940 2.367 1.00 96.69 123 LEU A C 1
ATOM 977 O O . LEU A 1 123 ? -1.175 1.077 2.560 1.00 96.69 123 LEU A O 1
ATOM 981 N N . GLY A 1 124 ? -0.395 2.802 1.347 1.00 97.62 124 GLY A N 1
ATOM 982 C CA . GLY A 1 124 ? -1.442 2.748 0.327 1.00 97.6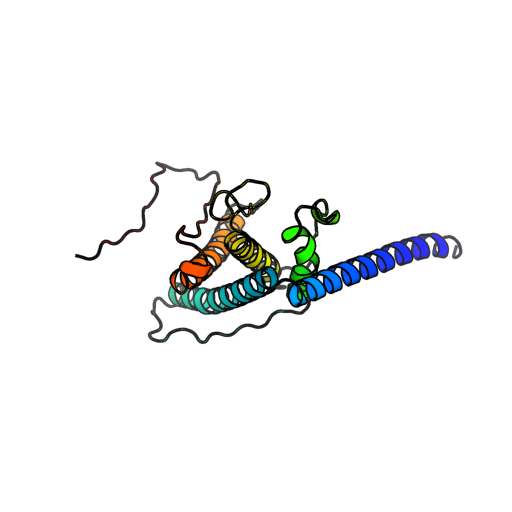2 124 GLY A CA 1
ATOM 983 C C . GLY A 1 124 ? -1.443 1.424 -0.436 1.00 97.62 124 GLY A C 1
ATOM 984 O O . GLY A 1 124 ? -2.497 0.806 -0.577 1.00 97.62 124 GLY A O 1
ATOM 985 N N . LEU A 1 125 ? -0.264 0.949 -0.852 1.00 97.50 125 LEU A N 1
ATOM 986 C CA . LEU A 1 125 ? -0.119 -0.368 -1.481 1.00 97.50 125 LEU A CA 1
ATOM 987 C C . LEU A 1 125 ? -0.511 -1.512 -0.546 1.00 97.50 125 LEU A C 1
ATOM 989 O O . LEU A 1 125 ? -1.229 -2.410 -0.963 1.00 97.50 125 LEU A O 1
ATOM 993 N N . ILE A 1 126 ? -0.113 -1.463 0.726 1.00 97.88 126 ILE A N 1
ATOM 994 C CA . ILE A 1 126 ? -0.493 -2.469 1.727 1.00 97.88 126 ILE A CA 1
ATOM 995 C C . ILE A 1 126 ? -2.018 -2.557 1.845 1.00 97.88 126 ILE A C 1
ATOM 997 O O . ILE A 1 126 ? -2.578 -3.650 1.779 1.00 97.88 126 ILE A O 1
ATOM 1001 N N . ALA A 1 127 ? -2.700 -1.416 1.977 1.00 98.31 127 ALA A N 1
ATOM 1002 C CA . ALA A 1 127 ? -4.157 -1.381 2.071 1.00 98.31 127 ALA A CA 1
ATOM 1003 C C . ALA A 1 127 ? -4.835 -1.899 0.794 1.00 98.31 127 ALA A C 1
ATOM 1005 O O . ALA A 1 127 ? -5.819 -2.634 0.880 1.00 98.31 127 ALA A O 1
ATOM 1006 N N . PHE A 1 128 ? -4.286 -1.558 -0.375 1.00 98.50 128 PHE A N 1
ATOM 1007 C CA . PHE A 1 128 ? -4.750 -2.068 -1.664 1.00 98.50 128 PHE A CA 1
ATOM 1008 C C . PHE A 1 128 ? -4.622 -3.591 -1.746 1.00 98.50 128 PHE A C 1
ATOM 1010 O O . PHE A 1 128 ? -5.611 -4.267 -2.022 1.00 98.50 128 PHE A O 1
ATOM 1017 N N . THR A 1 129 ? -3.447 -4.144 -1.439 1.00 97.25 129 THR A N 1
ATOM 1018 C CA . THR A 1 129 ? -3.196 -5.590 -1.489 1.00 97.25 129 THR A CA 1
ATOM 1019 C C . THR A 1 129 ? -4.106 -6.347 -0.527 1.00 97.25 129 THR A C 1
ATOM 1021 O O . THR A 1 129 ? -4.687 -7.364 -0.899 1.00 97.25 129 THR A O 1
ATOM 1024 N N . ILE A 1 130 ? -4.276 -5.841 0.699 1.00 96.62 130 ILE A N 1
ATOM 1025 C CA . ILE A 1 130 ? -5.172 -6.437 1.697 1.00 96.62 130 ILE A CA 1
ATOM 1026 C C . ILE A 1 130 ? -6.622 -6.450 1.188 1.00 96.62 130 ILE A C 1
ATOM 1028 O O . ILE A 1 130 ? -7.278 -7.490 1.242 1.00 96.62 130 ILE A O 1
ATOM 1032 N N . GLY A 1 131 ? -7.114 -5.324 0.662 1.00 97.00 131 GLY A N 1
ATOM 1033 C CA . GLY A 1 131 ? -8.473 -5.222 0.123 1.00 97.00 131 GLY A CA 1
ATOM 1034 C C . GLY A 1 131 ? -8.697 -6.130 -1.087 1.00 97.00 131 GLY A C 1
ATOM 1035 O O . GLY A 1 131 ? -9.690 -6.854 -1.143 1.00 97.00 131 GLY A O 1
ATOM 1036 N N . LEU A 1 132 ? -7.745 -6.159 -2.025 1.00 97.19 132 LEU A N 1
ATOM 1037 C CA . LEU A 1 132 ? -7.833 -6.985 -3.229 1.00 97.19 132 LEU A CA 1
ATOM 1038 C C . LEU A 1 132 ? -7.872 -8.477 -2.895 1.00 97.19 132 LEU A C 1
ATOM 1040 O O . LEU A 1 132 ? -8.660 -9.218 -3.482 1.00 97.19 132 LEU A O 1
ATOM 1044 N N . ARG A 1 133 ? -7.063 -8.921 -1.925 1.00 95.38 133 ARG A N 1
ATOM 1045 C CA . ARG A 1 133 ? -7.083 -10.317 -1.469 1.00 95.38 133 ARG A CA 1
ATOM 1046 C C . ARG A 1 133 ? -8.452 -10.731 -0.936 1.00 95.38 133 ARG A C 1
ATOM 1048 O O . ARG A 1 133 ? -8.898 -11.832 -1.246 1.00 95.38 133 ARG A O 1
ATOM 1055 N N . ARG A 1 134 ? -9.144 -9.847 -0.208 1.00 94.50 134 ARG A N 1
ATOM 1056 C CA . ARG A 1 134 ? -10.509 -10.117 0.274 1.00 94.50 134 ARG A CA 1
ATOM 1057 C C . ARG A 1 134 ? -11.518 -10.245 -0.855 1.00 94.50 134 ARG A C 1
ATOM 1059 O O . ARG A 1 134 ? -12.305 -11.181 -0.836 1.00 94.50 134 ARG A O 1
ATOM 1066 N N . LEU A 1 135 ? -11.457 -9.363 -1.850 1.00 94.94 135 LEU A N 1
ATOM 1067 C CA . LEU A 1 135 ? -12.385 -9.410 -2.983 1.00 94.94 135 LEU A CA 1
ATOM 1068 C C . LEU A 1 135 ? -12.184 -10.652 -3.856 1.00 94.94 135 LEU A C 1
ATOM 1070 O O . LEU A 1 135 ? -13.150 -11.202 -4.377 1.00 94.94 135 LEU A O 1
ATOM 1074 N N . ARG A 1 136 ? -10.942 -11.120 -4.003 1.00 92.75 136 ARG A N 1
ATOM 1075 C CA . ARG A 1 136 ? -10.641 -12.301 -4.823 1.00 92.75 136 ARG A CA 1
ATOM 1076 C C . ARG A 1 136 ? -10.998 -13.623 -4.166 1.00 92.75 136 ARG A C 1
ATOM 1078 O O . ARG A 1 136 ? -11.209 -14.600 -4.876 1.00 92.75 136 ARG A O 1
ATOM 1085 N N . GLY A 1 137 ? -11.068 -13.668 -2.837 1.00 87.12 137 GLY A N 1
ATOM 1086 C CA . GLY A 1 137 ? -11.469 -14.850 -2.072 1.00 87.12 137 GLY A CA 1
ATOM 1087 C C . GLY A 1 137 ? -10.433 -15.978 -2.080 1.00 87.12 137 GLY A C 1
ATOM 1088 O O . GLY A 1 137 ? -9.977 -16.373 -1.016 1.00 87.12 137 GLY A O 1
ATOM 1089 N N . THR A 1 138 ? -10.026 -16.480 -3.248 1.00 85.06 138 THR A N 1
ATOM 1090 C CA . THR A 1 138 ? -8.954 -17.475 -3.413 1.00 85.06 138 THR A CA 1
ATOM 1091 C C . THR A 1 138 ? -7.950 -16.996 -4.458 1.00 85.06 138 THR A C 1
ATOM 1093 O O . THR A 1 138 ? -8.328 -16.600 -5.557 1.00 85.06 138 THR A O 1
ATOM 1096 N N . ILE A 1 139 ? -6.661 -17.026 -4.124 1.00 82.38 139 ILE A N 1
ATOM 1097 C CA . ILE A 1 139 ? -5.558 -16.640 -5.013 1.00 82.38 139 ILE A CA 1
ATOM 1098 C C . ILE A 1 139 ? -4.546 -17.780 -5.009 1.00 82.38 139 ILE A C 1
ATOM 1100 O O . ILE A 1 139 ? -4.051 -18.140 -3.945 1.00 82.38 139 ILE A O 1
ATOM 1104 N N . GLU A 1 140 ? -4.248 -18.350 -6.180 1.00 81.38 140 GLU A N 1
ATOM 1105 C CA . GLU A 1 140 ? -3.284 -19.460 -6.324 1.00 81.38 140 GLU A CA 1
ATOM 1106 C C . GLU A 1 140 ? -3.597 -20.647 -5.384 1.00 81.38 140 GLU A C 1
ATOM 1108 O O . GLU A 1 140 ? -2.707 -21.251 -4.795 1.00 81.38 140 GLU A O 1
ATOM 1113 N N . GLY A 1 141 ? -4.887 -20.952 -5.187 1.00 80.62 141 GLY A N 1
ATOM 1114 C CA . GLY A 1 141 ? -5.348 -22.021 -4.288 1.00 80.62 141 GLY A CA 1
ATOM 1115 C C . GLY A 1 141 ? -5.309 -21.683 -2.791 1.00 80.62 141 GLY A C 1
ATOM 1116 O O . GLY A 1 141 ? -5.717 -22.502 -1.973 1.00 80.62 141 GLY A O 1
ATOM 1117 N N . MET A 1 142 ? -4.867 -20.480 -2.413 1.00 82.56 142 MET A N 1
ATOM 1118 C CA . MET A 1 142 ? -4.823 -20.012 -1.026 1.00 82.56 142 MET A CA 1
ATOM 1119 C C . MET A 1 142 ? -5.976 -19.057 -0.715 1.00 82.56 142 MET A C 1
ATOM 1121 O O . MET A 1 142 ? -6.327 -18.201 -1.528 1.00 82.56 142 MET A O 1
ATOM 1125 N N . GLN A 1 143 ? -6.522 -19.151 0.498 1.00 85.69 143 GLN A N 1
ATOM 1126 C CA . GLN A 1 143 ? -7.554 -18.234 0.979 1.00 85.69 143 GLN A CA 1
ATOM 1127 C C . GLN A 1 143 ? -7.028 -16.791 1.082 1.00 85.69 143 GLN A C 1
ATOM 1129 O O . GLN A 1 143 ? -5.951 -16.524 1.621 1.00 85.69 143 GLN A O 1
ATOM 1134 N N . GLY A 1 144 ? -7.801 -15.845 0.555 1.00 84.31 144 GLY A N 1
ATOM 1135 C CA . GLY A 1 144 ? -7.490 -14.417 0.515 1.00 84.31 144 GLY A CA 1
ATOM 1136 C C . GLY A 1 144 ? -7.718 -13.699 1.845 1.00 84.31 144 GLY A C 1
ATOM 1137 O O . GLY A 1 144 ? -7.177 -12.614 2.063 1.00 84.31 144 GLY A O 1
ATOM 1138 N N . ASP A 1 145 ? -8.476 -14.304 2.758 1.00 85.75 145 ASP A N 1
ATOM 1139 C CA . ASP A 1 145 ? -8.713 -13.805 4.111 1.00 85.75 145 ASP A CA 1
ATOM 1140 C C . ASP A 1 145 ? -7.757 -14.374 5.171 1.00 85.75 145 ASP A C 1
ATOM 1142 O O . ASP A 1 145 ? -7.721 -13.847 6.286 1.00 85.75 145 ASP A O 1
ATOM 1146 N N . GLY A 1 146 ? -6.927 -15.352 4.795 1.00 84.25 146 GLY A N 1
ATOM 1147 C CA . GLY A 1 146 ? -5.891 -15.958 5.626 1.00 84.25 146 GLY A CA 1
ATOM 1148 C C . GLY A 1 146 ? -4.453 -15.592 5.231 1.00 84.25 146 GLY A C 1
ATOM 1149 O O . GLY A 1 146 ? -4.171 -15.042 4.159 1.00 84.25 146 GLY A O 1
ATOM 1150 N N . GLY A 1 147 ? -3.522 -15.948 6.122 1.00 89.62 147 GLY A N 1
ATOM 1151 C CA . GLY A 1 147 ? -2.076 -15.883 5.893 1.00 89.62 147 GLY A CA 1
ATOM 1152 C C . GLY A 1 147 ? -1.438 -14.495 6.039 1.00 89.62 147 GLY A C 1
ATOM 1153 O O . GLY A 1 147 ? -2.078 -13.498 6.373 1.00 89.62 147 GLY A O 1
ATOM 1154 N N . VAL A 1 148 ? -0.127 -14.436 5.791 1.00 92.44 148 VAL A N 1
ATOM 1155 C CA . VAL A 1 148 ? 0.653 -13.191 5.840 1.00 92.44 148 VAL A CA 1
ATOM 1156 C C . VAL A 1 148 ? 0.598 -12.505 4.478 1.00 92.44 148 VAL A C 1
ATOM 1158 O O . VAL A 1 148 ? 1.089 -13.038 3.491 1.00 92.44 148 VAL A O 1
ATOM 1161 N N . THR A 1 149 ? 0.021 -11.302 4.429 1.00 93.56 149 THR A N 1
ATOM 1162 C CA . THR A 1 149 ? -0.053 -10.507 3.187 1.00 93.56 149 THR A CA 1
ATOM 1163 C C . THR A 1 149 ? 1.190 -9.646 2.967 1.00 93.56 149 THR A C 1
ATOM 1165 O O . THR A 1 149 ? 1.613 -9.450 1.833 1.00 93.56 149 THR A O 1
ATOM 1168 N N . VAL A 1 150 ? 1.770 -9.099 4.041 1.00 95.00 150 VAL A N 1
ATOM 1169 C CA . VAL A 1 150 ? 2.877 -8.135 3.968 1.00 95.00 150 VAL A CA 1
ATOM 1170 C C . VAL A 1 150 ? 3.874 -8.405 5.082 1.00 95.00 150 VAL A C 1
ATOM 1172 O O . VAL A 1 150 ? 3.487 -8.595 6.234 1.00 95.00 150 VAL A O 1
ATOM 1175 N N . ILE A 1 151 ? 5.161 -8.341 4.745 1.00 95.50 151 ILE A N 1
ATOM 1176 C CA . ILE A 1 151 ? 6.265 -8.334 5.704 1.00 95.50 151 ILE A CA 1
ATOM 1177 C C . ILE A 1 151 ? 6.978 -6.987 5.592 1.00 95.50 151 ILE A C 1
ATOM 1179 O O . ILE A 1 151 ? 7.445 -6.609 4.521 1.00 95.50 151 ILE A O 1
ATOM 1183 N N . MET A 1 152 ? 7.085 -6.267 6.707 1.00 93.56 152 MET A N 1
ATOM 1184 C CA . MET A 1 152 ? 7.878 -5.039 6.796 1.00 93.56 152 MET A CA 1
ATOM 1185 C C . MET A 1 152 ? 9.118 -5.300 7.646 1.00 93.56 152 MET A C 1
ATOM 1187 O O . MET A 1 152 ? 9.013 -5.766 8.781 1.00 93.56 152 MET A O 1
ATOM 1191 N N . ARG A 1 153 ? 10.298 -4.978 7.110 1.00 92.88 153 ARG A N 1
ATOM 1192 C CA . ARG A 1 153 ? 11.582 -5.183 7.785 1.00 92.88 153 ARG A CA 1
ATOM 1193 C C . ARG A 1 153 ? 12.288 -3.851 7.997 1.00 92.88 153 ARG A C 1
ATOM 1195 O O . ARG A 1 153 ? 12.515 -3.105 7.051 1.00 92.88 153 ARG A O 1
ATOM 1202 N N . TYR A 1 154 ? 12.696 -3.601 9.236 1.00 91.00 154 TYR A N 1
ATOM 1203 C CA . TYR A 1 154 ? 13.482 -2.432 9.622 1.00 91.00 154 TYR A CA 1
ATOM 1204 C C . TYR A 1 154 ? 14.748 -2.879 10.351 1.00 91.00 154 TYR A C 1
ATOM 1206 O O . TYR A 1 154 ? 14.753 -3.892 11.049 1.00 91.00 154 TYR A O 1
ATOM 1214 N N . THR A 1 155 ? 15.832 -2.126 10.175 1.00 89.31 155 THR A N 1
ATOM 1215 C CA . THR A 1 155 ? 17.139 -2.430 10.778 1.00 89.31 155 THR A CA 1
ATOM 1216 C C . THR A 1 155 ? 17.242 -1.941 12.223 1.00 89.31 155 THR A C 1
ATOM 1218 O O . THR A 1 155 ? 17.874 -2.592 13.051 1.00 89.31 155 THR A O 1
ATOM 1221 N N . LEU A 1 156 ? 16.601 -0.814 12.548 1.00 87.81 156 LEU A N 1
ATOM 1222 C CA . LEU A 1 156 ? 16.669 -0.174 13.864 1.00 87.81 156 LEU A CA 1
ATOM 1223 C C . LEU A 1 156 ? 15.406 -0.446 14.681 1.00 87.81 156 LEU A C 1
ATOM 1225 O O . LEU A 1 156 ? 14.309 -0.145 14.225 1.00 87.81 156 LEU A O 1
ATOM 1229 N N . ARG A 1 157 ? 15.563 -0.905 15.931 1.00 86.00 157 ARG A N 1
ATOM 1230 C CA . ARG A 1 157 ? 14.439 -1.236 16.834 1.00 86.00 157 ARG A CA 1
ATOM 1231 C C . ARG A 1 157 ? 13.461 -0.080 17.036 1.00 86.00 157 ARG A C 1
ATOM 1233 O O . ARG A 1 157 ? 12.256 -0.283 16.950 1.00 86.00 157 ARG A O 1
ATOM 1240 N N . LEU A 1 158 ? 13.981 1.123 17.290 1.00 87.62 158 LEU A N 1
ATOM 1241 C CA . LEU A 1 158 ? 13.149 2.310 17.493 1.00 87.62 158 LEU A CA 1
ATOM 1242 C C . LEU A 1 158 ? 12.321 2.619 16.242 1.00 87.62 158 LEU A C 1
ATOM 1244 O O . LEU A 1 158 ? 11.123 2.880 16.339 1.00 87.62 158 LEU A O 1
ATOM 1248 N N . LEU A 1 159 ? 12.951 2.525 15.068 1.00 86.06 159 LEU A N 1
ATOM 1249 C CA . LEU A 1 159 ? 12.270 2.718 13.796 1.00 86.06 159 LEU A CA 1
ATOM 1250 C C . LEU A 1 159 ? 11.200 1.644 13.586 1.00 86.06 159 LEU A C 1
ATOM 1252 O O . LEU A 1 159 ? 10.095 1.980 13.173 1.00 86.06 159 LEU A O 1
ATOM 1256 N N . THR A 1 160 ? 11.485 0.384 13.927 1.00 87.19 160 THR A N 1
ATOM 1257 C CA . THR A 1 160 ? 10.500 -0.702 13.865 1.00 87.19 160 THR A CA 1
ATOM 1258 C C . THR A 1 160 ? 9.255 -0.359 14.675 1.00 87.19 160 THR A C 1
ATOM 1260 O O . THR A 1 160 ? 8.150 -0.453 14.151 1.00 87.19 160 THR A O 1
ATOM 1263 N N . THR A 1 161 ? 9.414 0.101 15.919 1.00 87.31 161 THR A N 1
ATOM 1264 C CA . THR A 1 161 ? 8.277 0.470 16.776 1.00 87.31 161 THR A CA 1
ATOM 1265 C C . THR A 1 161 ? 7.494 1.658 16.215 1.00 87.31 161 THR A C 1
ATOM 1267 O O . THR A 1 161 ? 6.265 1.619 16.174 1.00 87.31 161 THR A O 1
ATOM 1270 N N . GLN A 1 162 ? 8.176 2.699 15.730 1.00 86.75 162 GLN A N 1
ATOM 1271 C CA . GLN A 1 162 ? 7.515 3.870 15.141 1.00 86.75 162 GLN A CA 1
ATOM 1272 C C . GLN A 1 162 ? 6.724 3.513 13.876 1.00 86.75 162 GLN A C 1
ATOM 1274 O O . GLN A 1 162 ? 5.585 3.947 13.702 1.00 86.75 162 GLN A O 1
ATOM 1279 N N . GLN A 1 163 ? 7.301 2.704 12.988 1.00 89.12 163 GLN A N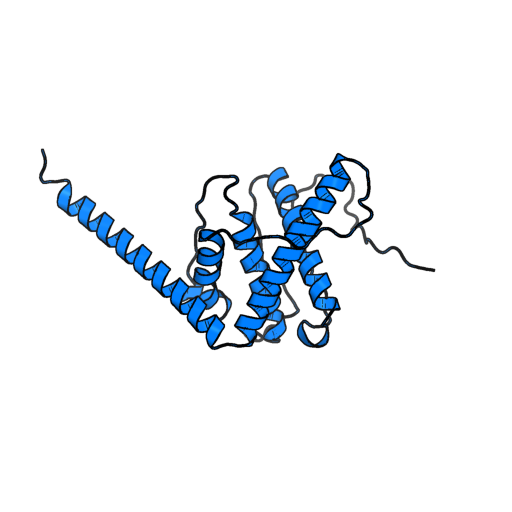 1
ATOM 1280 C CA . GLN A 1 163 ? 6.620 2.287 11.763 1.00 89.12 163 GLN A CA 1
ATOM 1281 C C . GLN A 1 163 ? 5.502 1.280 12.048 1.00 89.12 163 GLN A C 1
ATOM 1283 O O . GLN A 1 163 ? 4.453 1.339 11.407 1.00 89.12 163 GLN A O 1
ATOM 1288 N N . PHE A 1 164 ? 5.666 0.432 13.067 1.00 91.06 164 PHE A N 1
ATOM 1289 C CA . PHE A 1 164 ? 4.606 -0.447 13.549 1.00 91.06 164 PHE A CA 1
ATOM 1290 C C . PHE A 1 164 ? 3.380 0.345 14.006 1.00 91.06 164 PHE A C 1
ATOM 1292 O O . PHE A 1 164 ? 2.275 0.015 13.595 1.00 91.06 164 PHE A O 1
ATOM 1299 N N . GLN A 1 165 ? 3.549 1.430 14.771 1.00 89.69 165 GLN A N 1
ATOM 1300 C CA . GLN A 1 165 ? 2.420 2.278 15.179 1.00 89.69 165 GLN A CA 1
ATOM 1301 C C . GLN A 1 165 ? 1.655 2.843 13.975 1.00 89.69 165 GLN A C 1
ATOM 1303 O O . GLN A 1 165 ? 0.426 2.852 13.968 1.00 89.69 165 GLN A O 1
ATOM 1308 N N . ARG A 1 166 ? 2.367 3.277 12.927 1.00 90.44 166 ARG A N 1
ATOM 1309 C CA . ARG A 1 166 ? 1.735 3.783 11.700 1.00 90.44 166 ARG A CA 1
ATOM 1310 C C . ARG A 1 166 ? 0.956 2.700 10.958 1.00 90.44 166 ARG A C 1
ATOM 1312 O O . ARG A 1 166 ? -0.173 2.943 10.535 1.00 90.44 166 ARG A O 1
ATOM 1319 N N . ALA A 1 167 ? 1.549 1.518 10.820 1.00 93.69 167 ALA A N 1
ATOM 1320 C CA . ALA A 1 167 ? 0.896 0.377 10.196 1.00 93.69 167 ALA A CA 1
ATOM 1321 C C . ALA A 1 167 ? -0.298 -0.121 11.026 1.00 93.69 167 ALA A C 1
ATOM 1323 O O . ALA A 1 167 ? -1.338 -0.432 10.460 1.00 93.69 167 ALA A O 1
ATOM 1324 N N . ALA A 1 168 ? -0.207 -0.113 12.356 1.00 94.38 168 ALA A N 1
ATOM 1325 C CA . ALA A 1 168 ? -1.316 -0.465 13.236 1.00 94.38 168 ALA A CA 1
ATOM 1326 C C . ALA A 1 168 ? -2.511 0.477 13.037 1.00 94.38 168 ALA A C 1
ATOM 1328 O O . ALA A 1 168 ? -3.632 0.005 12.875 1.00 94.38 168 ALA A O 1
ATOM 1329 N N . THR A 1 169 ? -2.284 1.791 12.935 1.00 93.94 169 THR A N 1
ATOM 1330 C CA . THR A 1 169 ? -3.357 2.748 12.615 1.00 93.94 169 THR A CA 1
ATOM 1331 C C . THR A 1 169 ? -3.997 2.460 11.254 1.00 93.94 169 THR A C 1
ATOM 1333 O O . THR A 1 169 ? -5.217 2.558 11.126 1.00 93.94 169 THR A O 1
ATOM 1336 N N . LEU A 1 170 ? -3.206 2.073 10.243 1.00 96.88 170 LEU A N 1
ATOM 1337 C CA . LEU A 1 170 ? -3.748 1.652 8.947 1.00 96.88 170 LEU A CA 1
ATOM 1338 C C . LEU A 1 170 ? -4.639 0.414 9.090 1.00 96.88 170 LEU A C 1
ATOM 1340 O O . LEU A 1 170 ? -5.748 0.398 8.568 1.00 96.88 170 LEU A O 1
ATOM 1344 N N . ILE A 1 171 ? -4.174 -0.607 9.807 1.00 97.06 171 ILE A N 1
ATOM 1345 C CA . ILE A 1 171 ? -4.916 -1.857 9.989 1.00 97.06 171 ILE A CA 1
ATOM 1346 C C . ILE A 1 171 ? -6.208 -1.623 10.779 1.00 97.06 171 ILE A C 1
ATOM 1348 O O . ILE A 1 171 ? -7.245 -2.163 10.402 1.00 97.06 171 ILE A O 1
ATOM 1352 N N . CYS A 1 172 ? -6.197 -0.735 11.776 1.00 96.19 172 CYS A N 1
ATOM 1353 C CA . CYS A 1 172 ? -7.416 -0.278 12.446 1.00 96.19 172 CYS A CA 1
ATOM 1354 C C . CYS A 1 172 ? -8.395 0.401 11.474 1.00 96.19 172 CYS A C 1
ATOM 1356 O O . CYS A 1 172 ? -9.595 0.144 11.540 1.00 96.19 172 CYS A O 1
ATOM 1358 N N . ALA A 1 173 ? -7.905 1.241 10.556 1.00 96.88 173 ALA A N 1
ATOM 1359 C CA . ALA A 1 173 ? -8.745 1.868 9.537 1.00 96.88 173 ALA A CA 1
ATOM 1360 C C . ALA A 1 173 ? -9.331 0.838 8.553 1.00 96.88 173 ALA A C 1
ATOM 1362 O O . ALA A 1 173 ? -10.517 0.904 8.227 1.00 96.88 173 ALA A O 1
ATOM 1363 N N . CYS A 1 174 ? -8.535 -0.145 8.126 1.00 97.69 174 CYS A N 1
ATOM 1364 C CA . CYS A 1 174 ? -9.003 -1.257 7.301 1.00 97.69 174 CYS A CA 1
ATOM 1365 C C . CYS A 1 174 ? -10.085 -2.079 8.019 1.00 97.69 174 CYS A C 1
ATOM 1367 O O . CYS A 1 174 ? -11.112 -2.394 7.423 1.00 97.69 174 CYS A O 1
ATOM 1369 N N . GLU A 1 175 ? -9.885 -2.401 9.300 1.00 97.62 175 GLU A N 1
ATOM 1370 C CA . GLU A 1 175 ? -10.845 -3.165 10.106 1.00 97.62 175 GLU A CA 1
ATOM 1371 C C . GLU A 1 175 ? -12.148 -2.389 10.326 1.00 97.62 175 GLU A C 1
ATOM 1373 O O . GLU A 1 175 ? -13.235 -2.959 10.238 1.00 97.62 175 GLU A O 1
ATOM 1378 N N . TYR A 1 176 ? -12.058 -1.076 10.545 1.00 96.81 176 TYR A N 1
ATOM 1379 C CA . TYR A 1 176 ? -13.230 -0.209 10.622 1.00 96.81 176 TYR A CA 1
ATOM 1380 C C . TYR A 1 176 ? -14.060 -0.265 9.333 1.00 96.81 176 TYR A C 1
ATOM 1382 O O . TYR A 1 176 ? -15.272 -0.463 9.395 1.00 96.81 176 TYR A O 1
ATOM 1390 N N . LEU A 1 177 ? -13.416 -0.166 8.164 1.00 97.50 177 LEU A N 1
ATOM 1391 C CA . LEU A 1 177 ? -14.098 -0.279 6.870 1.00 97.50 177 LEU A CA 1
ATOM 1392 C C . LEU A 1 177 ? -14.673 -1.681 6.630 1.00 97.50 177 LEU A C 1
ATOM 1394 O O . LEU A 1 177 ? -15.786 -1.801 6.119 1.00 97.50 177 LEU A O 1
ATOM 1398 N N . ARG A 1 178 ? -13.958 -2.739 7.031 1.00 97.44 178 ARG A N 1
ATOM 1399 C CA . ARG A 1 178 ? -14.436 -4.126 6.924 1.00 97.44 178 ARG A CA 1
ATOM 1400 C C . ARG A 1 178 ? -15.749 -4.318 7.677 1.00 97.44 178 ARG A C 1
ATOM 1402 O O . ARG A 1 178 ? -16.707 -4.831 7.109 1.00 97.44 178 ARG A O 1
ATOM 1409 N N . ARG A 1 179 ? -15.815 -3.851 8.930 1.00 97.25 179 ARG A N 1
ATOM 1410 C CA . ARG A 1 179 ? -17.004 -3.968 9.794 1.00 97.25 179 ARG A CA 1
ATOM 1411 C C . ARG A 1 179 ? -18.234 -3.246 9.247 1.00 97.25 179 ARG A C 1
ATOM 1413 O O . ARG A 1 179 ? -19.346 -3.634 9.580 1.00 97.25 179 ARG A O 1
ATOM 1420 N N . GLN A 1 180 ? -18.054 -2.221 8.416 1.00 97.06 180 GLN A N 1
ATOM 1421 C CA . GLN A 1 180 ? -19.173 -1.530 7.769 1.00 97.06 180 GLN A CA 1
ATOM 1422 C C . GLN A 1 180 ? -19.789 -2.328 6.616 1.00 97.06 180 GLN A C 1
ATOM 1424 O O . GLN A 1 180 ? -20.954 -2.125 6.289 1.00 97.06 180 GLN A O 1
ATOM 1429 N N . ALA A 1 181 ? -19.019 -3.217 5.987 1.00 95.38 181 ALA A N 1
ATOM 1430 C CA . ALA A 1 181 ? -19.470 -4.014 4.851 1.00 95.38 181 ALA A CA 1
ATOM 1431 C C . ALA A 1 181 ? -18.885 -5.441 4.904 1.00 95.38 181 ALA A C 1
ATOM 1433 O O . ALA A 1 181 ? -18.123 -5.832 4.014 1.00 95.38 181 ALA A O 1
ATOM 1434 N N . PRO A 1 182 ? -19.247 -6.250 5.921 1.00 93.19 182 PRO A N 1
ATOM 1435 C CA . PRO A 1 182 ? -18.684 -7.589 6.114 1.00 93.19 182 PRO A CA 1
ATOM 1436 C C . PRO A 1 182 ? -18.998 -8.533 4.945 1.00 93.19 182 PRO A C 1
ATOM 1438 O O . PRO A 1 182 ? -18.157 -9.338 4.561 1.00 93.19 182 PRO A O 1
ATOM 1441 N N . LYS A 1 183 ? -20.149 -8.351 4.281 1.00 93.44 183 LYS A N 1
ATOM 1442 C CA . LYS A 1 183 ? -20.508 -9.091 3.058 1.00 93.44 183 LYS A CA 1
ATOM 1443 C C . LYS A 1 183 ? -19.522 -8.883 1.902 1.00 93.44 183 LYS A C 1
ATOM 1445 O O . LYS A 1 183 ? -19.388 -9.765 1.067 1.00 93.44 183 LYS A O 1
ATOM 1450 N N . GLN A 1 184 ? -18.869 -7.721 1.836 1.00 93.56 184 GLN A N 1
ATOM 1451 C CA . GLN A 1 184 ? -17.915 -7.389 0.775 1.00 93.56 184 GLN A CA 1
ATOM 1452 C C . GLN A 1 184 ? -16.472 -7.714 1.183 1.00 93.56 184 GLN A C 1
ATOM 1454 O O . GLN A 1 184 ? -15.705 -8.225 0.374 1.00 93.56 184 GLN A O 1
ATOM 1459 N N . TRP A 1 185 ? -16.090 -7.413 2.428 1.00 94.88 185 TRP A N 1
ATOM 1460 C CA . TRP A 1 185 ? -14.694 -7.496 2.891 1.00 94.88 185 TRP A CA 1
ATOM 1461 C C . TRP A 1 185 ? -14.382 -8.751 3.729 1.00 94.88 185 TRP A C 1
ATOM 1463 O O . TRP A 1 185 ? -13.238 -8.963 4.149 1.00 94.88 185 TRP A O 1
ATOM 1473 N N . GLY A 1 186 ? -15.388 -9.592 3.957 1.00 92.31 186 GLY A N 1
ATOM 1474 C CA . GLY A 1 186 ? -15.308 -10.828 4.723 1.00 92.31 186 GLY A CA 1
ATOM 1475 C C . GLY A 1 186 ? -15.420 -10.632 6.237 1.00 92.31 186 GLY A C 1
ATOM 1476 O O . GLY A 1 186 ? -15.336 -9.522 6.772 1.00 92.31 186 GLY A O 1
ATOM 1477 N N . GLU A 1 187 ? -15.575 -11.753 6.939 1.00 91.94 187 GLU A N 1
ATOM 1478 C CA . GLU A 1 187 ? -15.783 -11.790 8.393 1.00 91.94 187 GLU A CA 1
ATOM 1479 C C . GLU A 1 187 ? -14.474 -11.802 9.192 1.00 91.94 187 GLU A C 1
ATOM 1481 O O . GLU A 1 187 ? -14.421 -11.294 10.313 1.00 91.94 187 GLU A O 1
ATOM 1486 N N . GLN A 1 188 ? -13.394 -12.331 8.608 1.00 94.44 188 GLN A N 1
ATOM 1487 C CA . GLN A 1 188 ? -12.118 -12.459 9.309 1.00 94.44 188 GLN A CA 1
ATOM 1488 C C . GLN A 1 188 ? -11.494 -11.082 9.589 1.00 94.44 188 GLN A C 1
ATOM 1490 O O . GLN A 1 188 ? -11.333 -10.307 8.639 1.00 94.44 188 GLN A O 1
ATOM 1495 N N . PRO A 1 189 ? -11.088 -10.768 10.832 1.00 95.50 189 PRO A N 1
ATOM 1496 C CA . PRO A 1 189 ? -10.460 -9.489 11.159 1.00 95.50 189 PRO A CA 1
ATOM 1497 C C . PRO A 1 189 ? -9.130 -9.264 10.431 1.00 95.50 189 PRO A C 1
ATOM 1499 O O . PRO A 1 189 ? -8.390 -10.212 10.160 1.00 95.50 189 PRO A O 1
ATOM 1502 N N . PHE A 1 190 ? -8.779 -8.002 10.174 1.00 96.00 190 PHE A N 1
ATOM 1503 C CA . PHE A 1 190 ? -7.408 -7.664 9.779 1.00 96.00 190 PHE A CA 1
ATOM 1504 C C . PHE A 1 190 ? -6.488 -7.613 11.000 1.00 96.00 190 PHE A C 1
ATOM 1506 O O . PHE A 1 190 ? -6.831 -7.032 12.029 1.00 96.00 190 PHE A O 1
ATOM 1513 N N . GLN A 1 191 ? -5.302 -8.212 10.881 1.00 94.62 191 GLN A N 1
ATOM 1514 C CA . GLN A 1 191 ? -4.357 -8.370 11.984 1.00 94.62 191 GLN A CA 1
ATOM 1515 C C . GLN A 1 191 ? -2.974 -7.828 11.619 1.00 94.62 191 GLN A C 1
ATOM 1517 O O . GLN A 1 191 ? -2.571 -7.816 10.457 1.00 94.62 191 GLN A O 1
ATOM 1522 N N . ILE A 1 192 ? -2.236 -7.394 12.638 1.00 95.25 192 ILE A N 1
ATOM 1523 C CA . ILE A 1 192 ? -0.842 -6.969 12.530 1.00 95.25 192 ILE A CA 1
ATOM 1524 C C . ILE A 1 192 ? -0.060 -7.514 13.721 1.00 95.25 192 ILE A C 1
ATOM 1526 O O . ILE A 1 192 ? -0.546 -7.499 14.849 1.00 95.25 192 ILE A O 1
ATOM 1530 N N . GLY A 1 193 ? 1.154 -7.992 13.466 1.00 93.06 193 GLY A N 1
ATOM 1531 C CA . GLY A 1 193 ? 2.072 -8.480 14.489 1.00 93.06 193 GLY A CA 1
ATOM 1532 C C . GLY A 1 193 ? 3.419 -7.771 14.407 1.00 93.06 193 GLY A C 1
ATOM 1533 O O . GLY A 1 193 ? 3.823 -7.299 13.343 1.00 93.06 193 GLY A O 1
ATOM 1534 N N . LEU A 1 194 ? 4.118 -7.706 15.537 1.00 91.00 194 LEU A N 1
ATOM 1535 C CA . LEU A 1 194 ? 5.491 -7.226 15.625 1.00 91.00 194 LEU A CA 1
ATOM 1536 C C . LEU A 1 194 ? 6.375 -8.373 16.107 1.00 91.00 194 LEU A C 1
ATOM 1538 O O . LEU A 1 194 ? 6.203 -8.861 17.220 1.00 91.00 194 LEU A O 1
ATOM 1542 N N . TRP A 1 195 ? 7.343 -8.777 15.288 1.00 85.44 195 TRP A N 1
ATOM 1543 C CA . TRP A 1 195 ? 8.335 -9.774 15.674 1.00 85.44 195 TRP A CA 1
ATOM 1544 C C . TRP A 1 195 ? 9.714 -9.127 15.794 1.00 85.44 195 TRP A C 1
ATOM 1546 O O . TRP A 1 195 ? 10.248 -8.572 14.835 1.00 85.44 195 TRP A O 1
ATOM 1556 N N . GLY A 1 196 ? 10.290 -9.171 16.994 1.00 77.31 196 GLY A N 1
ATOM 1557 C CA . GLY A 1 196 ? 11.610 -8.618 17.271 1.00 77.31 196 GLY A CA 1
ATOM 1558 C C . GLY A 1 196 ? 12.156 -9.079 18.618 1.00 77.31 196 GLY A C 1
ATOM 1559 O O . GLY A 1 196 ? 11.419 -9.551 19.479 1.00 77.31 196 GLY A O 1
ATOM 1560 N N . ARG A 1 197 ? 13.471 -8.933 18.816 1.00 50.94 197 ARG A N 1
ATOM 1561 C CA . ARG A 1 197 ? 14.118 -9.182 20.114 1.00 50.94 197 ARG A CA 1
ATOM 1562 C C . ARG A 1 197 ? 13.769 -8.062 21.097 1.00 50.94 197 ARG A C 1
ATOM 1564 O O . ARG A 1 197 ? 14.469 -7.049 21.156 1.00 50.94 197 ARG A O 1
ATOM 1571 N N . SER A 1 198 ? 12.732 -8.260 21.896 1.00 46.72 198 SER A N 1
ATOM 1572 C CA . SER A 1 198 ? 12.592 -7.611 23.198 1.00 46.72 198 SER A CA 1
ATOM 1573 C C . SER A 1 198 ? 13.422 -8.393 24.223 1.00 46.72 198 SER A C 1
ATOM 1575 O O . SER A 1 198 ? 13.333 -9.617 24.302 1.00 46.72 198 SER A O 1
ATOM 1577 N N . ARG A 1 199 ? 14.234 -7.704 25.040 1.00 34.66 199 ARG A N 1
ATOM 1578 C CA . ARG A 1 199 ? 14.530 -8.241 26.376 1.00 34.66 199 ARG A CA 1
ATOM 1579 C C . ARG A 1 199 ? 13.186 -8.217 27.105 1.00 34.66 199 ARG A C 1
ATOM 1581 O O . ARG A 1 199 ? 12.698 -7.139 27.414 1.00 34.66 199 ARG A O 1
ATOM 1588 N N . SER A 1 200 ? 12.570 -9.377 27.273 1.00 35.03 200 SER A N 1
ATOM 1589 C CA . SER A 1 200 ? 11.412 -9.592 28.141 1.00 35.03 200 SER A CA 1
ATOM 1590 C C . SER A 1 200 ? 11.895 -10.549 29.232 1.00 35.03 200 SER A C 1
ATOM 1592 O O . SER A 1 200 ? 12.342 -11.652 28.945 1.00 35.03 200 SER A O 1
ATOM 1594 N N . HIS A 1 201 ? 11.987 -10.092 30.482 1.00 32.81 201 HIS A N 1
ATOM 1595 C CA . HIS A 1 201 ? 10.984 -10.517 31.456 1.00 32.81 201 HIS A CA 1
ATOM 1596 C C . HIS A 1 201 ? 9.623 -10.762 30.799 1.00 32.81 201 HIS A C 1
ATOM 1598 O O . HIS A 1 201 ? 8.994 -9.833 30.310 1.00 32.81 201 HIS A O 1
ATOM 1604 N N . ALA A 1 202 ? 9.276 -12.050 30.746 1.00 32.97 202 ALA A N 1
ATOM 1605 C CA . ALA A 1 202 ? 7.964 -12.636 30.503 1.00 32.97 202 ALA A CA 1
ATOM 1606 C C . ALA A 1 202 ? 7.130 -12.023 29.362 1.00 32.97 202 ALA A C 1
ATOM 1608 O O . ALA A 1 202 ? 6.435 -11.024 29.510 1.00 32.97 202 ALA A O 1
ATOM 1609 N N . GLN A 1 203 ? 7.135 -12.715 28.223 1.00 40.38 203 GLN A N 1
ATOM 1610 C CA . GLN A 1 203 ? 6.086 -12.605 27.217 1.00 40.38 203 GLN A CA 1
ATOM 1611 C C . GLN A 1 203 ? 4.751 -13.081 27.814 1.00 40.38 203 GLN A C 1
ATOM 1613 O O . GLN A 1 203 ? 4.592 -14.264 28.106 1.00 40.38 203 GLN A O 1
ATOM 1618 N N . GLN A 1 204 ? 3.775 -12.183 27.930 1.00 27.73 204 GLN A N 1
ATOM 1619 C CA . GLN A 1 204 ? 2.357 -12.536 27.879 1.00 27.73 204 GLN A CA 1
ATOM 1620 C C . GLN A 1 204 ? 1.688 -11.703 26.777 1.00 27.73 204 GLN A C 1
ATOM 1622 O O . GLN A 1 204 ? 1.984 -10.514 26.646 1.00 27.73 204 GLN A O 1
ATOM 1627 N N . PRO A 1 205 ? 0.822 -12.306 25.945 1.00 36.47 205 PRO A N 1
ATOM 1628 C CA . PRO A 1 205 ? 0.057 -11.576 24.947 1.00 36.47 205 PRO A CA 1
ATOM 1629 C C . PRO A 1 205 ? -1.031 -10.764 25.656 1.00 36.47 205 PRO A C 1
ATOM 1631 O O . PRO A 1 205 ? -1.996 -11.331 26.169 1.00 36.47 205 PRO A O 1
ATOM 1634 N N . GLU A 1 206 ? -0.894 -9.439 25.680 1.00 31.33 206 GLU A N 1
ATOM 1635 C CA . GLU A 1 206 ? -1.967 -8.552 26.129 1.00 31.33 206 GLU A CA 1
ATOM 1636 C C . GLU A 1 206 ? -3.161 -8.674 25.171 1.00 31.33 206 GLU A C 1
ATOM 1638 O O . GLU A 1 206 ? -3.184 -8.139 24.060 1.00 31.33 206 GLU A O 1
ATOM 1643 N N . ARG A 1 207 ? -4.168 -9.436 25.605 1.00 30.39 207 ARG A N 1
ATOM 1644 C CA . ARG A 1 207 ? -5.508 -9.441 25.024 1.00 30.39 207 ARG A CA 1
ATOM 1645 C C . ARG A 1 207 ? -6.215 -8.161 25.470 1.00 30.39 207 ARG A C 1
ATOM 1647 O O . ARG A 1 207 ? -6.762 -8.110 26.565 1.00 30.39 207 ARG A O 1
ATOM 1654 N N . CYS A 1 208 ? -6.248 -7.144 24.616 1.00 29.92 208 CYS A N 1
ATOM 1655 C CA . CYS A 1 208 ? -7.144 -6.002 24.803 1.00 29.92 208 CYS A CA 1
ATOM 1656 C C . CYS A 1 208 ? -8.586 -6.402 24.455 1.00 29.92 208 CYS A C 1
ATOM 1658 O O . CYS A 1 208 ? -9.054 -6.154 23.346 1.00 29.92 208 CYS A O 1
ATOM 1660 N N . TRP A 1 209 ? -9.290 -7.013 25.409 1.00 35.44 209 TRP A N 1
ATOM 1661 C CA . TRP A 1 209 ? -10.750 -7.095 25.412 1.00 35.44 209 TRP A CA 1
ATOM 1662 C C . TRP A 1 209 ? -11.260 -6.515 26.729 1.00 35.44 209 TRP A C 1
ATOM 1664 O O . TRP A 1 209 ? -11.109 -7.125 27.783 1.00 35.44 209 TRP A O 1
ATOM 1674 N N . GLY A 1 210 ? -11.851 -5.323 26.661 1.00 32.00 210 GLY A N 1
ATOM 1675 C CA . GLY A 1 210 ? -12.795 -4.873 27.674 1.00 32.00 210 GLY A CA 1
ATOM 1676 C C . GLY A 1 210 ? -14.142 -5.515 27.367 1.00 32.00 210 GLY A C 1
ATOM 1677 O O . GLY A 1 210 ? -14.733 -5.223 26.327 1.00 32.00 210 GLY A O 1
ATOM 1678 N N . SER A 1 211 ? -14.594 -6.416 28.231 1.00 29.88 211 SER A N 1
ATOM 1679 C CA . SER A 1 211 ? -15.965 -6.926 28.212 1.00 29.88 211 SER A CA 1
ATOM 1680 C C . SER A 1 211 ? -16.932 -5.816 28.644 1.00 29.88 211 SER A C 1
ATOM 1682 O O . SER A 1 211 ? -16.630 -5.108 29.607 1.00 29.88 211 SER A O 1
ATOM 1684 N N . PRO A 1 212 ? -18.088 -5.646 27.987 1.00 39.81 212 PRO A N 1
ATOM 1685 C CA . PRO A 1 212 ? -19.211 -4.921 28.558 1.00 39.81 212 PRO A CA 1
ATOM 1686 C C . PRO A 1 212 ? -20.125 -5.885 29.329 1.00 39.81 212 PRO A C 1
ATOM 1688 O O . PRO A 1 212 ? -20.592 -6.856 28.738 1.00 39.81 212 PRO A O 1
ATOM 1691 N N . GLY A 1 213 ? -20.420 -5.552 30.591 1.00 37.00 213 GLY A N 1
ATOM 1692 C CA . GLY A 1 213 ? -21.517 -6.130 31.385 1.00 37.00 213 GLY A CA 1
ATOM 1693 C C . GLY A 1 213 ? -21.198 -7.439 32.082 1.00 37.00 213 GLY A C 1
ATOM 1694 O O . GLY A 1 213 ? -21.255 -8.483 31.402 1.00 37.00 213 GLY A O 1
#